Protein AF-A0A8S2FJ57-F1 (afdb_monomer)

Solvent-accessible surface area (backbone atoms only — not comparable to full-atom values): 11932 Å² total; per-residue (Å²): 143,80,77,68,68,57,62,59,51,56,53,56,57,49,54,55,55,58,60,58,71,75,70,63,87,73,78,71,73,72,73,72,75,71,62,77,83,54,71,53,72,72,56,34,57,56,25,39,55,54,23,51,53,50,48,52,54,51,48,52,59,51,48,54,52,51,37,48,68,69,40,46,66,58,51,45,52,50,36,36,71,74,68,71,36,73,81,56,90,68,78,78,61,66,67,61,55,51,51,41,48,51,50,51,53,52,48,42,68,75,58,37,59,60,58,53,44,44,58,46,56,64,38,30,82,66,46,41,58,55,48,35,51,25,53,51,53,22,50,51,51,53,52,54,34,51,74,69,73,45,92,73,58,66,67,58,40,40,55,49,32,47,50,52,49,26,62,73,64,36,98,74,67,55,36,60,67,60,52,48,52,51,54,52,47,59,65,50,47,55,60,52,53,51,49,51,52,51,50,54,49,53,53,50,48,68,73,76,107

Foldseek 3Di:
DPPPVVVVVVVVVVVVVVVVVVPDPPPPVPPCPVLLVADDPVRLVVLLVLLVVLVVVLCVVVLLVVLCVVLVVVQQVVCCVPVVDSPDPDDRDVVSSVVVSVVVVVVCVPPVVVVCCCLCPVQAPDGSNLSSQLSVQLVVVCVVCVVVVHDDDSVCSSSVSSNVVRVVRDPDDGPPVSVVVVVVCVVVVVVVVVVVVVVVVVVVVVVVD

Secondary structure (DSSP, 8-state):
--SSHHHHHHHHHHHHHHHHTT-------------TTS--HHHHHHHHHHHHHHHHHHHHHHHHHHHHHHHHHHHHHHHHHHHS-TT--PPPPHHHHHHHHHHHHHHIIIIIHHHHHIIIIISS---HHHHHHHHHHHHHHHHHHHHTT----HHHHHHHHHHHHHHHH-SS---HHHHHHHHHHHHHHHHHHHHHHHHHHHHHHHHH-

InterPro domains:
  IPR001204 Phosphate transporter [PF01384] (28-197)
  IPR001204 Phosphate transporter [PTHR11101] (20-207)

Structure (mmCIF, N/CA/C/O backbone):
data_AF-A0A8S2FJ57-F1
#
_entry.id   AF-A0A8S2FJ57-F1
#
loop_
_atom_site.group_PDB
_atom_site.id
_atom_site.type_symbol
_atom_site.label_atom_id
_atom_site.label_alt_id
_atom_site.label_comp_id
_atom_site.label_asym_id
_atom_site.label_entity_id
_atom_site.label_seq_id
_atom_site.pdbx_PDB_ins_code
_atom_site.Cartn_x
_atom_site.Cartn_y
_atom_site.Cartn_z
_atom_site.occupancy
_atom_site.B_iso_or_equiv
_atom_site.auth_seq_id
_atom_site.auth_comp_id
_atom_site.auth_asym_id
_atom_site.auth_atom_id
_atom_site.pdbx_PDB_model_num
ATOM 1 N N . ASP A 1 1 ? -80.936 5.536 42.473 1.00 52.72 1 ASP A N 1
ATOM 2 C CA . ASP A 1 1 ? -79.766 6.253 43.014 1.00 52.72 1 ASP A CA 1
ATOM 3 C C . ASP A 1 1 ? -78.604 5.356 43.454 1.00 52.72 1 ASP A C 1
ATOM 5 O O . ASP A 1 1 ? -77.902 5.728 44.377 1.00 52.72 1 ASP A O 1
ATOM 9 N N . ASP A 1 2 ? -78.306 4.244 42.760 1.00 48.47 2 ASP A N 1
ATOM 10 C CA . ASP A 1 2 ? -77.222 3.321 43.180 1.00 48.47 2 ASP A CA 1
ATOM 11 C C . ASP A 1 2 ? -76.144 3.044 42.116 1.00 48.47 2 ASP A C 1
ATOM 13 O O . ASP A 1 2 ? -75.301 2.176 42.304 1.00 48.47 2 ASP A O 1
ATOM 17 N N . ASN A 1 3 ? -76.129 3.781 40.997 1.00 41.00 3 ASN A N 1
ATOM 18 C CA . ASN A 1 3 ? -75.156 3.538 39.916 1.00 41.00 3 ASN A CA 1
ATOM 19 C C . ASN A 1 3 ? -74.241 4.735 39.590 1.00 41.00 3 ASN A C 1
ATOM 21 O O . ASN A 1 3 ? -73.509 4.703 38.607 1.00 41.00 3 ASN A O 1
ATOM 25 N N . LEU A 1 4 ? -74.283 5.802 40.399 1.00 43.53 4 LEU A N 1
ATOM 26 C CA . LEU A 1 4 ? -73.420 6.988 40.241 1.00 43.53 4 LEU A CA 1
ATOM 27 C C . LEU A 1 4 ? -72.314 7.069 41.317 1.00 43.53 4 LEU A C 1
ATOM 29 O O . LEU A 1 4 ? -71.298 7.740 41.131 1.00 43.53 4 LEU A O 1
ATOM 33 N N . SER A 1 5 ? -72.482 6.351 42.433 1.00 45.31 5 SER A N 1
ATOM 34 C CA . SER A 1 5 ? -71.541 6.300 43.562 1.00 45.31 5 SER A CA 1
ATOM 35 C C . SER A 1 5 ? -70.427 5.258 43.384 1.00 45.31 5 SER A C 1
ATOM 37 O O . SER A 1 5 ? -69.357 5.402 43.973 1.00 45.31 5 SER A O 1
ATOM 39 N N . THR A 1 6 ? -70.646 4.238 42.551 1.00 46.62 6 THR A N 1
ATOM 40 C CA . THR A 1 6 ? -69.674 3.190 42.192 1.00 46.62 6 THR A CA 1
ATOM 41 C C . THR A 1 6 ? -68.650 3.687 41.171 1.00 46.62 6 THR A C 1
ATOM 43 O O . THR A 1 6 ? -67.454 3.516 41.379 1.00 46.62 6 THR A O 1
ATOM 46 N N . VAL A 1 7 ? -69.091 4.420 40.142 1.00 47.38 7 VAL A N 1
ATOM 47 C CA . VAL A 1 7 ? -68.207 4.965 39.088 1.00 47.38 7 VAL A CA 1
ATOM 48 C C . VAL A 1 7 ? -67.258 6.049 39.626 1.00 47.38 7 VAL A C 1
ATOM 50 O O . VAL A 1 7 ? -66.120 6.168 39.180 1.00 47.38 7 VAL A O 1
ATOM 53 N N . SER A 1 8 ? -67.696 6.821 40.625 1.00 45.53 8 SER A N 1
ATOM 54 C CA . SER A 1 8 ? -66.862 7.853 41.265 1.00 45.53 8 SER A CA 1
ATOM 55 C C . SER A 1 8 ? -65.793 7.261 42.198 1.00 45.53 8 SER A C 1
ATOM 57 O O . SER A 1 8 ? -64.761 7.890 42.410 1.00 45.53 8 SER A O 1
ATOM 59 N N . ARG A 1 9 ? -66.019 6.048 42.731 1.00 44.69 9 ARG A N 1
ATOM 60 C CA . ARG A 1 9 ? -65.065 5.323 43.591 1.00 44.69 9 ARG A CA 1
ATOM 61 C C . ARG A 1 9 ? -63.981 4.584 42.802 1.00 44.69 9 ARG A C 1
ATOM 63 O O . ARG A 1 9 ? -62.859 4.515 43.282 1.00 44.69 9 ARG A O 1
ATOM 70 N N . GLU A 1 10 ? -64.287 4.086 41.602 1.00 42.44 10 GLU A N 1
ATOM 71 C CA . GLU A 1 10 ? -63.277 3.469 40.721 1.00 42.44 10 GLU A CA 1
ATOM 72 C C . GLU A 1 10 ? -62.316 4.500 40.107 1.00 42.44 10 GLU A C 1
ATOM 74 O O . GLU A 1 10 ? -61.150 4.195 39.868 1.00 42.44 10 GLU A O 1
ATOM 79 N N . ARG A 1 11 ? -62.765 5.746 39.885 1.00 41.56 11 ARG A N 1
ATOM 80 C CA . ARG A 1 11 ? -61.874 6.822 39.416 1.00 41.56 11 ARG A CA 1
ATOM 81 C C . ARG A 1 11 ? -60.866 7.268 40.474 1.00 41.56 11 ARG A C 1
ATOM 83 O O . ARG A 1 11 ? -59.709 7.455 40.124 1.00 41.56 11 ARG A O 1
ATOM 90 N N . SER A 1 12 ? -61.269 7.375 41.744 1.00 40.88 12 SER A N 1
ATOM 91 C CA . SER A 1 12 ? -60.340 7.773 42.811 1.00 40.88 12 SER A CA 1
ATOM 92 C C . SER A 1 12 ? -59.324 6.678 43.149 1.00 40.88 12 SER A C 1
ATOM 94 O O . SER A 1 12 ? -58.194 6.993 43.495 1.00 40.88 12 SER A O 1
ATOM 96 N N . SER A 1 13 ? -59.699 5.395 43.030 1.00 40.44 13 SER A N 1
ATOM 97 C CA . SER A 1 13 ? -58.751 4.288 43.222 1.00 40.44 13 SER A CA 1
ATOM 98 C C . SER A 1 13 ? -57.741 4.170 42.082 1.00 40.44 13 SER A C 1
ATOM 100 O O . SER A 1 13 ? -56.619 3.745 42.333 1.00 40.44 13 SER A O 1
ATOM 102 N N . ASN A 1 14 ? -58.123 4.556 40.857 1.00 38.56 14 ASN A N 1
ATOM 103 C CA . ASN A 1 14 ? -57.207 4.559 39.717 1.00 38.56 14 ASN A CA 1
ATOM 104 C C . ASN A 1 14 ? -56.226 5.745 39.763 1.00 38.56 14 ASN A C 1
ATOM 106 O O . ASN A 1 14 ? -55.058 5.560 39.439 1.00 38.56 14 ASN A O 1
ATOM 110 N N . GLU A 1 15 ? -56.654 6.922 40.241 1.00 42.84 15 GLU A N 1
ATOM 111 C CA . GLU A 1 15 ? -55.753 8.074 40.443 1.00 42.84 15 GLU A CA 1
ATOM 112 C C . GLU A 1 15 ? -54.710 7.821 41.553 1.00 42.84 15 GLU A C 1
ATOM 114 O O . GLU A 1 15 ? -53.555 8.213 41.401 1.00 42.84 15 GLU A O 1
ATOM 119 N N . GLU A 1 16 ? -55.056 7.098 42.629 1.00 42.84 16 GLU A N 1
ATOM 120 C CA . GLU A 1 16 ? -54.077 6.704 43.661 1.00 42.84 16 GLU A CA 1
ATOM 121 C C . GLU A 1 16 ? -53.089 5.628 43.177 1.00 42.84 16 GLU A C 1
ATOM 123 O O . GLU A 1 16 ? -51.927 5.638 43.586 1.00 42.84 16 GLU A O 1
ATOM 128 N N . THR A 1 17 ? -53.498 4.708 42.295 1.00 41.81 17 THR A N 1
ATOM 129 C CA . THR A 1 17 ? -52.558 3.746 41.689 1.00 41.81 17 THR A CA 1
ATOM 130 C C . THR A 1 17 ? -51.622 4.386 40.667 1.00 41.81 17 THR A C 1
ATOM 132 O O . THR A 1 17 ? -50.485 3.930 40.550 1.00 41.81 17 THR A O 1
ATOM 135 N N . ASP A 1 18 ? -52.042 5.469 40.009 1.00 40.72 18 ASP A N 1
ATOM 136 C CA . ASP A 1 18 ? -51.200 6.214 39.065 1.00 40.72 18 ASP A CA 1
ATOM 137 C C . ASP A 1 18 ? -50.145 7.084 39.789 1.00 40.72 18 ASP A C 1
ATOM 139 O O . ASP A 1 18 ? -49.034 7.250 39.287 1.00 40.72 18 ASP A O 1
ATOM 143 N N . GLU A 1 19 ? -50.420 7.578 41.006 1.00 43.00 19 GLU A N 1
ATOM 144 C CA . GLU A 1 19 ? -49.421 8.309 41.814 1.00 43.00 19 GLU A CA 1
ATOM 145 C C . GLU A 1 19 ? -48.379 7.397 42.494 1.00 43.00 19 GLU A C 1
ATOM 147 O O . GLU A 1 19 ? -47.279 7.844 42.838 1.00 43.00 19 GLU A O 1
ATOM 152 N N . ILE A 1 20 ? -48.686 6.109 42.691 1.00 41.12 20 ILE A N 1
ATOM 153 C CA . ILE A 1 20 ? -47.757 5.148 43.317 1.00 41.12 20 ILE A CA 1
ATOM 154 C C . ILE A 1 20 ? -46.780 4.554 42.286 1.00 41.12 20 ILE A C 1
ATOM 156 O O . ILE A 1 20 ? -45.658 4.186 42.651 1.00 41.12 20 ILE A O 1
ATOM 160 N N . GLU A 1 21 ? -47.130 4.546 40.996 1.00 41.66 21 GLU A N 1
ATOM 161 C CA . GLU A 1 21 ? -46.209 4.149 39.919 1.00 41.66 21 GLU A CA 1
ATOM 162 C C . GLU A 1 21 ? -45.100 5.199 39.660 1.00 41.66 21 GLU A C 1
ATOM 164 O O . GLU A 1 21 ? -44.083 4.888 39.040 1.00 41.66 21 GLU A O 1
ATOM 169 N N . ASP A 1 22 ? -45.214 6.406 40.234 1.00 47.44 22 ASP A N 1
ATOM 170 C CA . ASP A 1 22 ? -44.222 7.494 40.132 1.00 47.44 22 ASP A CA 1
ATOM 171 C C . ASP A 1 22 ? -43.159 7.491 41.262 1.00 47.44 22 ASP A C 1
ATOM 173 O O . ASP A 1 22 ? -42.315 8.385 41.363 1.00 47.44 22 ASP A O 1
ATOM 177 N N . LYS A 1 23 ? -43.149 6.479 42.148 1.00 49.06 23 LYS A N 1
ATOM 178 C CA . LYS A 1 23 ? -42.193 6.399 43.282 1.00 49.06 23 LYS A CA 1
ATOM 179 C C . LYS A 1 23 ? -41.451 5.078 43.426 1.00 49.06 23 LYS A C 1
ATOM 181 O O . LYS A 1 23 ? -41.119 4.656 44.535 1.00 49.06 23 LYS A O 1
ATOM 186 N N . MET A 1 24 ? -41.053 4.479 42.314 1.00 34.78 24 MET A N 1
ATOM 187 C CA . MET A 1 24 ? -39.900 3.583 42.334 1.00 34.78 24 MET A CA 1
ATOM 188 C C . MET A 1 24 ? -38.763 4.244 41.560 1.00 34.78 24 MET A C 1
ATOM 190 O O . MET A 1 24 ? -38.873 4.388 40.342 1.00 34.78 24 MET A O 1
ATOM 194 N N . PRO A 1 25 ? -37.639 4.620 42.207 1.00 39.53 25 PRO A N 1
ATOM 195 C CA . PRO A 1 25 ? -36.412 4.835 41.472 1.00 39.53 25 PRO A CA 1
ATOM 196 C C . PRO A 1 25 ? -36.001 3.450 40.984 1.00 39.53 25 PRO A C 1
ATOM 198 O O . PRO A 1 25 ? -35.244 2.732 41.639 1.00 39.53 25 PRO A O 1
ATOM 201 N N . VAL A 1 26 ? -36.549 3.041 39.840 1.00 43.31 26 VAL A N 1
ATOM 202 C CA . VAL A 1 26 ? -35.960 1.979 39.050 1.00 43.31 26 VAL A CA 1
ATOM 203 C C . VAL A 1 26 ? -34.619 2.562 38.659 1.00 43.31 26 VAL A C 1
ATOM 205 O O . VAL A 1 26 ? -34.485 3.341 37.715 1.00 43.31 26 VAL A O 1
ATOM 208 N N . ILE A 1 27 ? -33.621 2.225 39.470 1.00 43.59 27 ILE A N 1
ATOM 209 C CA . ILE A 1 27 ? -32.230 2.170 39.082 1.00 43.59 27 ILE A CA 1
ATOM 210 C C . ILE A 1 27 ? -32.244 1.198 37.905 1.00 43.59 27 ILE A C 1
ATOM 212 O O . ILE A 1 27 ? -32.009 0.001 38.039 1.00 43.59 27 ILE A O 1
ATOM 216 N N . VAL A 1 28 ? -32.607 1.721 36.732 1.00 43.00 28 VAL A N 1
ATOM 217 C CA . VAL A 1 28 ? -32.197 1.177 35.461 1.00 43.00 28 VAL A CA 1
ATOM 218 C C . VAL A 1 28 ? -30.703 1.372 35.537 1.00 43.00 28 VAL A C 1
ATOM 220 O O . VAL A 1 28 ? -30.157 2.420 35.184 1.00 43.00 28 VAL A O 1
ATOM 223 N N . GLU A 1 29 ? -30.046 0.371 36.111 1.00 40.22 29 GLU A N 1
ATOM 224 C CA . GLU A 1 29 ? -28.676 0.059 35.818 1.00 40.22 29 GLU A CA 1
ATOM 225 C C . GLU A 1 29 ? -28.647 0.038 34.293 1.00 40.22 29 GLU A C 1
ATOM 227 O O . GLU A 1 29 ? -29.066 -0.920 33.640 1.00 40.22 29 GLU A O 1
ATOM 232 N N . LYS A 1 30 ? -28.284 1.186 33.706 1.00 35.34 30 LYS A N 1
ATOM 233 C CA . LYS A 1 30 ? -27.871 1.285 32.322 1.00 35.34 30 LYS A CA 1
ATOM 234 C C . LYS A 1 30 ? -26.725 0.302 32.268 1.00 35.34 30 LYS A C 1
ATOM 236 O O . LYS A 1 30 ? -25.579 0.665 32.533 1.00 35.34 30 LYS A O 1
ATOM 241 N N . LYS A 1 31 ? -27.033 -0.954 31.941 1.00 34.94 31 LYS A N 1
ATOM 242 C CA . LYS A 1 31 ? -26.077 -1.872 31.370 1.00 34.94 31 LYS A CA 1
ATOM 243 C C . LYS A 1 31 ? -25.552 -1.087 30.194 1.00 34.94 31 LYS A C 1
ATOM 245 O O . LYS A 1 31 ? -26.242 -0.902 29.193 1.00 34.94 31 LYS A O 1
ATOM 250 N N . LYS A 1 32 ? -24.380 -0.497 30.407 1.00 36.03 32 LYS A N 1
ATOM 251 C CA . LYS A 1 32 ? -23.611 0.230 29.423 1.00 36.03 32 LYS A CA 1
ATOM 252 C C . LYS A 1 32 ? -23.315 -0.851 28.398 1.00 36.03 32 LYS A C 1
ATOM 254 O O . LYS A 1 32 ? -22.345 -1.591 28.522 1.00 36.03 32 LYS A O 1
ATOM 259 N N . VAL A 1 33 ? -24.224 -1.045 27.445 1.00 42.97 33 VAL A N 1
ATOM 260 C CA . VAL A 1 33 ? -23.874 -1.643 26.171 1.00 42.97 33 VAL A CA 1
ATOM 261 C C . VAL A 1 33 ? -22.894 -0.621 25.640 1.00 42.97 33 VAL A C 1
ATOM 263 O O . VAL A 1 33 ? -23.284 0.432 25.148 1.00 42.97 33 VAL A O 1
ATOM 266 N N . VAL A 1 34 ? -21.621 -0.841 25.971 1.00 43.47 34 VAL A N 1
ATOM 267 C CA . VAL A 1 34 ? -20.515 -0.045 25.482 1.00 43.47 34 VAL A CA 1
ATOM 268 C C . VAL A 1 34 ? -20.623 -0.203 23.981 1.00 43.47 34 VAL A C 1
ATOM 270 O O . VAL A 1 34 ? -20.312 -1.269 23.448 1.00 43.47 34 VAL A O 1
ATOM 273 N N . ASP A 1 35 ? -21.175 0.819 23.336 1.00 46.19 35 ASP A N 1
ATOM 274 C CA . ASP A 1 35 ? -21.206 0.936 21.893 1.00 46.19 35 ASP A CA 1
ATOM 275 C C . ASP A 1 35 ? -19.744 1.001 21.445 1.00 46.19 35 ASP A C 1
ATOM 277 O O . ASP A 1 35 ? -19.115 2.051 21.407 1.00 46.19 35 ASP A O 1
ATOM 281 N N . THR A 1 36 ? -19.153 -0.171 21.225 1.00 54.03 36 THR A N 1
ATOM 282 C CA . THR A 1 36 ? -17.730 -0.370 20.902 1.00 54.03 36 THR A CA 1
ATOM 283 C C . THR A 1 36 ? -17.421 0.084 19.470 1.00 54.03 36 THR A C 1
ATOM 285 O O . THR A 1 36 ? -16.273 0.071 19.009 1.00 54.03 36 THR A O 1
ATOM 288 N N . THR A 1 37 ? -18.469 0.495 18.758 1.00 58.06 37 THR A N 1
ATOM 289 C CA . THR A 1 37 ? -18.464 0.933 17.371 1.00 58.06 37 THR A CA 1
ATOM 290 C C . THR A 1 37 ? -18.014 2.383 17.222 1.00 58.06 37 THR A C 1
ATOM 292 O O . THR A 1 37 ? -17.451 2.720 16.184 1.00 58.06 37 THR A O 1
ATOM 295 N N . ASN A 1 38 ? -18.185 3.221 18.251 1.00 66.75 38 ASN A N 1
ATOM 296 C CA . ASN A 1 38 ? -17.767 4.621 18.238 1.00 66.75 38 ASN A CA 1
ATOM 297 C C . ASN A 1 38 ? -16.884 4.942 19.444 1.00 66.75 38 ASN A C 1
ATOM 299 O O . ASN A 1 38 ? -17.189 4.585 20.579 1.00 66.75 38 ASN A O 1
ATOM 303 N N . ASP A 1 39 ? -15.787 5.646 19.183 1.00 74.50 39 ASP A N 1
ATOM 304 C CA . ASP A 1 39 ? -14.921 6.152 20.242 1.00 74.50 39 ASP A CA 1
ATOM 305 C C . ASP A 1 39 ? -15.688 7.203 21.058 1.00 74.50 39 ASP A C 1
ATOM 307 O O . ASP A 1 39 ? -16.402 8.036 20.490 1.00 74.50 39 ASP A O 1
ATOM 311 N N . SER A 1 40 ? -15.543 7.190 22.389 1.00 82.62 40 SER A N 1
ATOM 312 C CA . SER A 1 40 ? -16.040 8.306 23.199 1.00 82.62 40 SER A CA 1
ATOM 313 C C . SER A 1 40 ? -15.346 9.596 22.758 1.00 82.62 40 SER A C 1
ATOM 315 O O . SER A 1 40 ? -14.226 9.563 22.249 1.00 82.62 40 SER A O 1
ATOM 317 N N . ILE A 1 41 ? -15.998 10.744 22.943 1.00 80.06 41 ILE A N 1
ATOM 318 C CA . ILE A 1 41 ? -15.501 12.032 22.431 1.00 80.06 41 ILE A CA 1
ATOM 319 C C . ILE A 1 41 ? -14.073 12.316 22.927 1.00 80.06 41 ILE A C 1
ATOM 321 O O . ILE A 1 41 ? -13.211 12.686 22.135 1.00 80.06 41 ILE A O 1
ATOM 325 N N . GLU A 1 42 ? -13.803 12.051 24.206 1.00 84.69 42 GLU A N 1
ATOM 326 C CA . GLU A 1 42 ? -12.482 12.227 24.826 1.00 84.69 42 GLU A CA 1
ATOM 327 C C . GLU A 1 42 ? -11.412 11.311 24.204 1.00 84.69 42 GLU A C 1
ATOM 329 O O . GLU A 1 42 ? -10.318 11.762 23.864 1.00 84.69 42 GLU A O 1
ATOM 334 N N . ILE A 1 43 ? -11.738 10.030 23.986 1.00 84.75 43 ILE A N 1
ATOM 335 C CA . ILE A 1 43 ? -10.835 9.058 23.346 1.00 84.75 43 ILE A CA 1
ATOM 336 C C . ILE A 1 43 ? -10.589 9.465 21.892 1.00 84.75 43 ILE A C 1
ATOM 338 O O . ILE A 1 43 ? -9.449 9.484 21.434 1.00 84.75 43 ILE A O 1
ATOM 342 N N . SER A 1 44 ? -11.647 9.840 21.176 1.00 83.81 44 SER A N 1
ATOM 343 C CA . SER A 1 44 ? -11.579 10.250 19.776 1.00 83.81 44 SER A CA 1
ATOM 344 C C . SER A 1 44 ? -10.648 11.448 19.580 1.00 83.81 44 SER A C 1
ATOM 346 O O . SER A 1 44 ? -9.840 11.441 18.654 1.00 83.81 44 SER A O 1
ATOM 348 N N . GLN A 1 45 ? -10.679 12.443 20.472 1.00 86.44 45 GLN A N 1
ATOM 349 C CA . GLN A 1 45 ? -9.798 13.615 20.392 1.00 86.44 45 GLN A CA 1
ATOM 350 C C . GLN A 1 45 ? -8.318 13.246 20.528 1.00 86.44 45 GLN A C 1
ATOM 352 O O . GLN A 1 45 ? -7.500 13.656 19.702 1.00 86.44 45 GLN A O 1
ATOM 357 N N . ILE A 1 46 ? -7.979 12.431 21.529 1.00 90.75 46 ILE A N 1
ATOM 358 C CA . ILE A 1 46 ? -6.599 11.992 21.764 1.00 90.75 46 ILE A CA 1
ATOM 359 C C . ILE A 1 46 ? -6.126 11.128 20.590 1.00 90.75 46 ILE A C 1
ATOM 361 O O . ILE A 1 46 ? -5.100 11.415 19.970 1.00 90.75 46 ILE A O 1
ATOM 365 N N . PHE A 1 47 ? -6.904 10.107 20.222 1.00 91.19 47 PHE A N 1
ATOM 366 C CA . PHE A 1 47 ? -6.534 9.191 19.146 1.00 91.19 47 PHE A CA 1
ATOM 367 C C . PHE A 1 47 ? -6.533 9.842 17.766 1.00 91.19 47 PHE A C 1
ATOM 369 O O . PHE A 1 47 ? -5.782 9.391 16.913 1.00 91.19 47 PHE A O 1
ATOM 376 N N . THR A 1 48 ? -7.290 10.917 17.533 1.00 92.00 48 THR A N 1
ATOM 377 C CA . THR A 1 48 ? -7.204 11.678 16.276 1.00 92.00 48 THR A CA 1
ATOM 378 C C . THR A 1 48 ? -5.816 12.281 16.101 1.00 92.00 48 THR A C 1
ATOM 380 O O . THR A 1 48 ? -5.234 12.159 15.026 1.00 92.00 48 THR A O 1
ATOM 383 N N . PHE A 1 49 ? -5.240 12.864 17.155 1.00 93.06 49 PHE A N 1
ATOM 384 C CA . PHE A 1 49 ? -3.876 13.390 17.094 1.00 93.06 49 PHE A CA 1
ATOM 385 C C . PHE A 1 49 ? -2.849 12.278 16.821 1.00 93.06 49 PHE A C 1
ATOM 387 O O . PHE A 1 49 ? -2.042 12.392 15.897 1.00 93.06 49 PHE A O 1
ATOM 394 N N . LEU A 1 50 ? -2.924 11.171 17.569 1.00 93.81 50 LEU A N 1
ATOM 395 C CA . LEU A 1 50 ? -2.060 10.000 17.364 1.00 93.81 50 LEU A CA 1
ATOM 396 C C . LEU A 1 50 ? -2.223 9.388 15.964 1.00 93.81 50 LEU A C 1
ATOM 398 O O . LEU A 1 50 ? -1.239 8.980 15.343 1.00 93.81 50 LEU A O 1
ATOM 402 N N . GLN A 1 51 ? -3.448 9.347 15.446 1.00 93.62 51 GLN A N 1
ATOM 403 C CA . GLN A 1 51 ? -3.751 8.811 14.126 1.00 93.62 51 GLN A CA 1
ATOM 404 C C . GLN A 1 51 ? -3.192 9.694 13.017 1.00 93.62 51 GLN A C 1
ATOM 406 O O . GLN A 1 51 ? -2.607 9.184 12.069 1.00 93.62 51 GLN A O 1
ATOM 411 N N . ILE A 1 52 ? -3.330 11.017 13.126 1.00 94.12 52 ILE A N 1
ATOM 412 C CA . ILE A 1 52 ? -2.742 11.944 12.151 1.00 94.12 52 ILE A CA 1
ATOM 413 C C . ILE A 1 52 ? -1.220 11.790 12.148 1.00 94.12 52 ILE A C 1
ATOM 415 O O . ILE A 1 52 ? -0.617 11.673 11.083 1.00 94.12 52 ILE A O 1
ATOM 419 N N . LEU A 1 53 ? -0.603 11.728 13.330 1.00 95.12 53 LEU A N 1
ATOM 420 C CA . LEU A 1 53 ? 0.842 11.566 13.455 1.00 95.12 53 LEU A CA 1
ATOM 421 C C . LEU A 1 53 ? 1.326 10.261 12.805 1.00 95.12 53 LEU A C 1
ATOM 423 O O . LEU A 1 53 ? 2.233 10.278 11.974 1.00 95.12 53 LEU A O 1
ATOM 427 N N . THR A 1 54 ? 0.701 9.132 13.145 1.00 93.69 54 THR A N 1
ATOM 428 C CA . THR A 1 54 ? 1.056 7.823 12.570 1.00 93.69 54 THR A CA 1
ATOM 429 C C . THR A 1 54 ? 0.760 7.735 11.078 1.00 93.69 54 THR A C 1
ATOM 431 O O . THR A 1 54 ? 1.575 7.182 10.344 1.00 93.69 54 THR A O 1
ATOM 434 N N . ALA A 1 55 ? -0.326 8.344 10.597 1.00 92.88 55 ALA A N 1
ATOM 435 C CA . ALA A 1 55 ? -0.636 8.418 9.173 1.00 92.88 55 ALA A CA 1
ATOM 436 C C . ALA A 1 55 ? 0.409 9.229 8.391 1.00 92.88 55 ALA A C 1
ATOM 438 O O . ALA A 1 55 ? 0.772 8.829 7.287 1.00 92.88 55 ALA A O 1
ATOM 439 N N . ILE A 1 56 ? 0.941 10.324 8.953 1.00 94.69 56 ILE A N 1
ATOM 440 C CA . ILE A 1 56 ? 2.027 11.100 8.327 1.00 94.69 56 ILE A CA 1
ATOM 441 C C . ILE A 1 56 ? 3.288 10.241 8.199 1.00 94.69 56 ILE A C 1
ATOM 443 O O . ILE A 1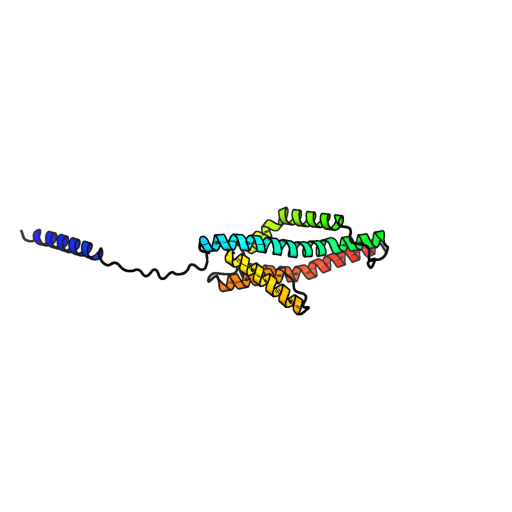 56 ? 3.843 10.130 7.105 1.00 94.69 56 ILE A O 1
ATOM 447 N N . PHE A 1 57 ? 3.718 9.590 9.284 1.00 92.88 57 PHE A N 1
ATOM 448 C CA . PHE A 1 57 ? 4.890 8.708 9.250 1.00 92.88 57 PHE A CA 1
ATOM 449 C C . PHE A 1 57 ? 4.696 7.528 8.290 1.00 92.88 57 PHE A C 1
ATOM 451 O O . PHE A 1 57 ? 5.579 7.237 7.481 1.00 92.88 57 PHE A O 1
ATOM 458 N N . GLY A 1 58 ? 3.528 6.885 8.334 1.00 90.81 58 GLY A N 1
ATOM 459 C CA . GLY A 1 58 ? 3.171 5.789 7.438 1.00 90.81 58 GLY A CA 1
ATOM 460 C C . GLY A 1 58 ? 3.145 6.227 5.973 1.00 90.81 58 GLY A C 1
ATOM 461 O O . GLY A 1 58 ? 3.691 5.533 5.118 1.00 90.81 58 GLY A O 1
ATOM 462 N N . SER A 1 59 ? 2.578 7.400 5.678 1.00 91.38 59 SER A N 1
ATOM 463 C CA . SER A 1 59 ? 2.547 7.971 4.327 1.00 91.38 59 SER A CA 1
ATOM 464 C C . SER A 1 59 ? 3.937 8.345 3.824 1.00 91.38 59 SER A C 1
ATOM 466 O O . SER A 1 59 ? 4.205 8.173 2.640 1.00 91.38 59 SER A O 1
ATOM 468 N N . PHE A 1 60 ? 4.820 8.847 4.688 1.00 91.31 60 PHE A N 1
ATOM 469 C CA . PHE A 1 60 ? 6.195 9.171 4.311 1.00 91.31 60 PHE A CA 1
ATOM 470 C C . PHE A 1 60 ? 6.982 7.907 3.944 1.00 91.31 60 PHE A C 1
ATOM 472 O O . PHE A 1 60 ? 7.566 7.830 2.863 1.00 91.31 60 PHE A O 1
ATOM 479 N N . ALA A 1 61 ? 6.941 6.886 4.808 1.00 90.31 61 ALA A N 1
ATOM 480 C CA . ALA A 1 61 ? 7.635 5.622 4.572 1.00 90.31 61 ALA A CA 1
ATOM 481 C C . ALA A 1 61 ? 7.085 4.876 3.343 1.00 90.31 61 ALA A C 1
ATOM 483 O O . ALA A 1 61 ? 7.851 4.384 2.517 1.00 90.31 61 ALA A O 1
ATOM 484 N N . HIS A 1 62 ? 5.758 4.812 3.194 1.00 88.00 62 HIS A N 1
ATOM 485 C CA . HIS A 1 62 ? 5.125 4.165 2.045 1.00 88.00 62 HIS A CA 1
ATOM 486 C C . HIS A 1 62 ? 5.368 4.950 0.749 1.00 88.00 62 HIS A C 1
ATOM 488 O O . HIS A 1 62 ? 5.767 4.365 -0.254 1.00 88.00 62 HIS A O 1
ATOM 494 N N . GLY A 1 63 ? 5.241 6.280 0.795 1.00 89.44 63 GLY A N 1
ATOM 495 C CA . GLY A 1 63 ? 5.477 7.150 -0.355 1.00 89.44 63 GLY A CA 1
ATOM 496 C C . GLY A 1 63 ? 6.905 7.055 -0.892 1.00 89.44 63 GLY A C 1
ATOM 497 O O . GLY A 1 63 ? 7.091 6.992 -2.103 1.00 89.44 63 GLY A O 1
ATOM 498 N N . GLY A 1 64 ? 7.917 6.969 -0.021 1.00 88.12 64 GLY A N 1
ATOM 499 C CA . GLY A 1 64 ? 9.309 6.770 -0.448 1.00 88.12 64 GLY A CA 1
ATOM 500 C C . GLY A 1 64 ? 9.535 5.446 -1.193 1.00 88.12 64 GLY A C 1
ATOM 501 O O . GLY A 1 64 ? 10.261 5.404 -2.193 1.00 88.12 64 GLY A O 1
ATOM 502 N N . ASN A 1 65 ? 8.867 4.375 -0.756 1.00 89.62 65 ASN A N 1
ATOM 503 C CA . ASN A 1 65 ? 8.917 3.080 -1.437 1.00 89.62 65 ASN A CA 1
ATOM 504 C C . ASN A 1 65 ? 8.214 3.128 -2.802 1.00 89.62 65 ASN A C 1
ATOM 506 O O . ASN A 1 65 ? 8.747 2.615 -3.786 1.00 89.62 65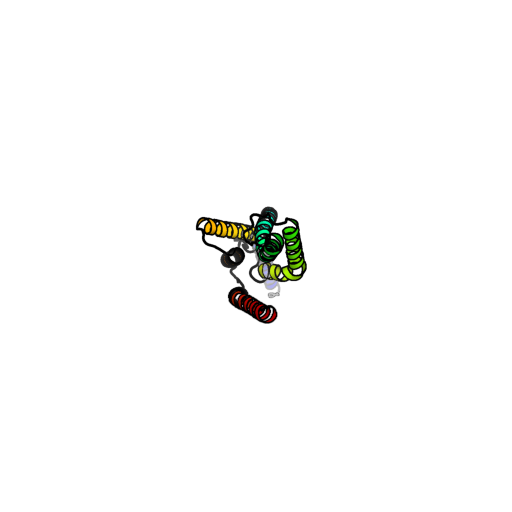 ASN A O 1
ATOM 510 N N . ASP A 1 66 ? 7.064 3.797 -2.891 1.00 90.19 66 ASP A N 1
ATOM 511 C CA . ASP A 1 66 ? 6.316 3.936 -4.146 1.00 90.19 66 ASP A CA 1
ATOM 512 C C . ASP A 1 66 ? 7.076 4.781 -5.179 1.00 90.19 66 ASP A C 1
ATOM 514 O O . ASP A 1 66 ? 7.151 4.409 -6.353 1.00 90.19 66 ASP A O 1
ATOM 518 N N . VAL A 1 67 ? 7.711 5.874 -4.737 1.00 91.00 67 VAL A N 1
ATOM 519 C CA . VAL A 1 67 ? 8.628 6.697 -5.549 1.00 91.00 67 VAL A CA 1
ATOM 520 C C . VAL A 1 67 ? 9.745 5.828 -6.126 1.00 91.00 67 VAL A C 1
ATOM 522 O O . VAL A 1 67 ? 10.011 5.884 -7.326 1.00 91.00 67 VAL A O 1
ATOM 525 N N . SER A 1 68 ? 10.363 4.981 -5.300 1.00 87.94 68 SER A N 1
ATOM 526 C CA . SER A 1 68 ? 11.456 4.100 -5.730 1.00 87.94 68 SER A CA 1
ATOM 527 C C . SER A 1 68 ? 11.000 3.079 -6.777 1.00 87.94 68 SER A C 1
ATOM 529 O O . SER A 1 68 ? 11.686 2.878 -7.779 1.00 87.94 68 SER A O 1
ATOM 531 N N . ASN A 1 69 ? 9.813 2.493 -6.598 1.00 89.31 69 ASN A N 1
ATOM 532 C CA . ASN A 1 69 ? 9.241 1.535 -7.548 1.00 89.31 69 ASN A CA 1
ATOM 533 C C . ASN A 1 69 ? 8.877 2.180 -8.894 1.00 89.31 69 ASN A C 1
ATOM 535 O O . ASN A 1 69 ? 9.079 1.568 -9.942 1.00 89.31 69 ASN A O 1
ATOM 539 N N . ALA A 1 70 ? 8.356 3.410 -8.883 1.00 89.94 70 ALA A N 1
ATOM 540 C CA . ALA A 1 70 ? 7.955 4.114 -10.101 1.00 89.94 70 ALA A CA 1
ATOM 541 C C . ALA A 1 70 ? 9.152 4.667 -10.890 1.00 89.94 70 ALA A C 1
ATOM 543 O O . ALA A 1 70 ? 9.176 4.615 -12.119 1.00 89.94 70 ALA A O 1
ATOM 544 N N . ILE A 1 71 ? 10.146 5.210 -10.186 1.00 91.56 71 ILE A N 1
ATOM 545 C CA . ILE A 1 71 ? 11.266 5.942 -10.788 1.00 91.56 71 ILE A CA 1
ATOM 546 C C . ILE A 1 71 ? 12.471 5.028 -11.060 1.00 91.56 71 ILE A C 1
ATOM 548 O O . ILE A 1 71 ? 13.299 5.348 -11.912 1.00 91.56 71 ILE A O 1
ATOM 552 N N . GLY A 1 72 ? 12.568 3.871 -10.398 1.00 88.88 72 GLY A N 1
ATOM 553 C CA . GLY A 1 72 ? 13.675 2.918 -10.554 1.00 88.88 72 GLY A CA 1
ATOM 554 C C . GLY A 1 72 ? 14.046 2.600 -12.012 1.00 88.88 72 GLY A C 1
ATOM 555 O O . GLY A 1 72 ? 15.216 2.748 -12.371 1.00 88.88 72 GLY A O 1
ATOM 556 N N . PRO A 1 73 ? 13.086 2.251 -12.892 1.00 89.00 73 PRO A N 1
ATOM 557 C CA . PRO A 1 73 ? 13.374 2.020 -14.310 1.00 89.00 73 PRO A CA 1
ATOM 558 C C . PRO A 1 73 ? 13.917 3.259 -15.040 1.00 89.00 73 PRO A C 1
ATOM 560 O O . PRO A 1 73 ? 14.809 3.138 -15.879 1.00 89.00 73 PRO A O 1
ATOM 563 N N . LEU A 1 74 ? 13.415 4.453 -14.705 1.00 89.19 74 LEU A N 1
ATOM 564 C CA . LEU A 1 74 ? 13.866 5.716 -15.297 1.00 89.19 74 LEU A CA 1
ATOM 565 C C . LEU A 1 74 ? 15.308 6.044 -14.887 1.00 89.19 74 LEU A C 1
ATOM 567 O O . LEU A 1 74 ? 16.097 6.477 -15.723 1.00 89.19 74 LEU A O 1
ATOM 571 N N . ILE A 1 75 ? 15.665 5.791 -13.624 1.00 88.31 75 ILE A N 1
ATOM 572 C CA . ILE A 1 75 ? 17.043 5.936 -13.131 1.00 88.31 75 ILE A CA 1
ATOM 573 C C . ILE A 1 75 ? 17.970 4.964 -13.857 1.00 88.31 75 ILE A C 1
ATOM 575 O O . ILE A 1 75 ? 19.039 5.372 -14.301 1.00 88.31 75 ILE A O 1
ATOM 579 N N . GLY A 1 76 ? 17.552 3.707 -14.031 1.00 87.56 76 GLY A N 1
ATOM 580 C CA . GLY A 1 76 ? 18.333 2.715 -14.773 1.00 87.56 76 GLY A CA 1
ATOM 581 C C . GLY A 1 76 ? 18.605 3.140 -16.219 1.00 87.56 76 GLY A C 1
ATOM 582 O O . GLY A 1 76 ? 19.729 3.004 -16.697 1.00 87.56 76 GLY A O 1
ATOM 583 N N . LEU A 1 77 ? 17.606 3.716 -16.897 1.00 86.31 77 LEU A N 1
ATOM 584 C CA . LEU A 1 77 ? 17.772 4.253 -18.249 1.00 86.31 77 LEU A CA 1
ATOM 585 C C . LEU A 1 77 ? 18.700 5.475 -18.280 1.00 86.31 77 LEU A C 1
ATOM 587 O O . LEU A 1 77 ? 19.521 5.595 -19.186 1.00 86.31 77 LEU A O 1
ATOM 591 N N . TRP A 1 78 ? 18.582 6.369 -17.296 1.00 85.00 78 TRP A N 1
ATOM 592 C CA . TRP A 1 78 ? 19.440 7.548 -17.190 1.00 85.00 78 TRP A CA 1
ATOM 593 C C . TRP A 1 78 ? 20.907 7.164 -16.963 1.00 85.00 78 TRP A C 1
ATOM 595 O O . TRP A 1 78 ? 21.763 7.656 -17.690 1.00 85.00 78 TRP A O 1
ATOM 605 N N . LEU A 1 79 ? 21.181 6.231 -16.043 1.00 85.06 79 LEU A N 1
ATOM 606 C CA . LEU A 1 79 ? 22.533 5.712 -15.790 1.00 85.06 79 LEU A CA 1
ATOM 607 C C . LEU A 1 79 ? 23.123 5.031 -17.029 1.00 85.06 79 LEU A C 1
ATOM 609 O O . LEU A 1 79 ? 24.275 5.271 -17.379 1.00 85.06 79 LEU A O 1
ATOM 613 N N . LEU A 1 80 ? 22.321 4.231 -17.741 1.00 86.44 80 LEU A N 1
ATOM 614 C CA . LEU A 1 80 ? 22.758 3.610 -18.992 1.00 86.44 80 LEU A CA 1
ATOM 615 C C . LEU A 1 80 ? 23.109 4.657 -20.061 1.00 86.44 80 LEU A C 1
ATOM 617 O O . LEU A 1 80 ? 24.060 4.465 -20.813 1.00 86.44 80 LEU A O 1
ATOM 621 N N . TYR A 1 81 ? 22.351 5.753 -20.132 1.00 84.38 81 TYR A N 1
ATOM 622 C CA . TYR A 1 81 ? 22.583 6.832 -21.090 1.00 84.38 81 TYR A CA 1
ATOM 623 C C . TYR A 1 81 ? 23.824 7.674 -20.757 1.00 84.38 81 TYR A C 1
ATOM 625 O O . TYR A 1 81 ? 24.539 8.074 -21.674 1.00 84.38 81 TYR A O 1
ATOM 633 N N . THR A 1 82 ? 24.085 7.962 -19.477 1.00 82.75 82 THR A N 1
ATOM 634 C CA . THR A 1 82 ? 25.216 8.814 -19.072 1.00 82.75 82 THR A CA 1
ATOM 635 C C . THR A 1 82 ? 26.527 8.050 -18.952 1.00 82.75 82 THR A C 1
ATOM 637 O O . THR A 1 82 ? 27.547 8.522 -19.450 1.00 82.75 82 THR A O 1
ATOM 640 N N . ASP A 1 83 ? 26.499 6.876 -18.318 1.00 77.88 83 ASP A N 1
ATOM 641 C CA . ASP A 1 83 ? 27.708 6.159 -17.896 1.00 77.88 83 ASP A CA 1
ATOM 642 C C . ASP A 1 83 ? 27.975 4.909 -18.748 1.00 77.88 83 ASP A C 1
ATOM 644 O O . ASP A 1 83 ? 29.047 4.313 -18.659 1.00 77.88 83 ASP A O 1
ATOM 648 N N . GLY A 1 84 ? 27.011 4.483 -19.574 1.00 77.81 84 GLY A N 1
ATOM 649 C CA . GLY A 1 84 ? 27.109 3.262 -20.381 1.00 77.81 84 GLY A CA 1
ATOM 650 C C . GLY A 1 84 ? 27.032 1.960 -19.573 1.00 77.81 84 GLY A C 1
ATOM 651 O O . GLY A 1 84 ? 27.033 0.880 -20.162 1.00 77.81 84 GLY A O 1
ATOM 652 N N . ASP A 1 85 ? 26.925 2.045 -18.243 1.00 74.69 85 ASP A N 1
ATOM 653 C CA . ASP A 1 85 ? 26.771 0.913 -17.332 1.00 74.69 85 ASP A CA 1
ATOM 654 C C . ASP A 1 85 ? 25.692 1.207 -16.279 1.00 74.69 85 ASP A C 1
ATOM 656 O O . ASP A 1 85 ? 25.690 2.237 -15.609 1.00 74.69 85 ASP A O 1
ATOM 660 N N . VAL A 1 86 ? 24.782 0.252 -16.094 1.00 69.50 86 VAL A N 1
ATOM 661 C CA . VAL A 1 86 ? 23.704 0.308 -15.094 1.00 69.50 86 VAL A CA 1
ATOM 662 C C . VAL A 1 86 ? 24.248 0.080 -13.673 1.00 69.50 86 VAL A C 1
ATOM 664 O O . VAL A 1 86 ? 23.567 0.374 -12.693 1.00 69.50 86 VAL A O 1
ATOM 667 N N . ARG A 1 87 ? 25.475 -0.447 -13.541 1.00 64.69 87 ARG A N 1
ATOM 668 C CA . ARG A 1 87 ? 26.170 -0.656 -12.258 1.00 64.69 87 ARG A CA 1
ATOM 669 C C . ARG A 1 87 ? 27.001 0.538 -11.793 1.00 64.69 87 ARG A C 1
ATOM 671 O O . ARG A 1 87 ? 27.640 0.436 -10.743 1.00 64.69 87 ARG A O 1
ATOM 678 N N . GLY A 1 88 ? 27.017 1.633 -12.554 1.00 57.72 88 GLY A N 1
ATOM 679 C CA . GLY A 1 88 ? 27.746 2.841 -12.185 1.00 57.72 88 GLY A CA 1
ATOM 680 C C . GLY A 1 88 ? 27.389 3.291 -10.766 1.00 57.72 88 GLY A C 1
ATOM 681 O O . GLY A 1 88 ? 26.221 3.373 -10.397 1.00 57.72 88 GLY A O 1
ATOM 682 N N . THR A 1 89 ? 28.403 3.595 -9.956 1.00 57.03 89 THR A N 1
ATOM 683 C CA . THR A 1 89 ? 28.249 4.112 -8.583 1.00 57.03 89 THR A CA 1
ATOM 684 C C . THR A 1 89 ? 27.803 5.578 -8.550 1.00 57.03 89 THR A C 1
ATOM 686 O O . THR A 1 89 ? 27.934 6.246 -7.523 1.00 57.03 89 THR A O 1
ATOM 689 N N . THR A 1 90 ? 27.348 6.116 -9.681 1.00 59.97 90 THR A N 1
ATOM 690 C CA . THR A 1 90 ? 26.950 7.510 -9.820 1.00 59.97 90 THR A CA 1
ATOM 691 C C . THR A 1 90 ? 25.696 7.771 -9.004 1.00 59.97 90 THR A C 1
ATOM 693 O O . THR A 1 90 ? 24.695 7.062 -9.097 1.00 59.97 90 THR A O 1
ATOM 696 N N . SER A 1 91 ? 25.764 8.812 -8.179 1.00 67.00 91 SER A N 1
ATOM 697 C CA . SER A 1 91 ? 24.658 9.234 -7.330 1.00 67.00 91 SER A CA 1
ATOM 698 C C . SER A 1 91 ? 23.413 9.537 -8.158 1.00 67.00 91 SER A C 1
ATOM 700 O O . SER A 1 91 ? 23.447 10.356 -9.079 1.00 67.00 91 SER A O 1
ATOM 702 N N . THR A 1 92 ? 22.294 8.924 -7.778 1.00 72.19 92 THR A N 1
ATOM 703 C CA . THR A 1 92 ? 20.991 9.184 -8.383 1.00 72.19 92 THR A CA 1
ATOM 704 C C . THR A 1 92 ? 20.647 10.677 -8.308 1.00 72.19 92 THR A C 1
ATOM 706 O O . THR A 1 92 ? 20.662 11.253 -7.214 1.00 72.19 92 THR A O 1
ATOM 709 N N . PRO A 1 93 ? 20.294 11.328 -9.428 1.00 80.94 93 PRO A N 1
ATOM 710 C CA . PRO A 1 93 ? 19.958 12.742 -9.427 1.00 80.94 93 PRO A CA 1
ATOM 711 C C . PRO A 1 93 ? 18.692 13.026 -8.607 1.00 80.94 93 PRO A C 1
ATOM 713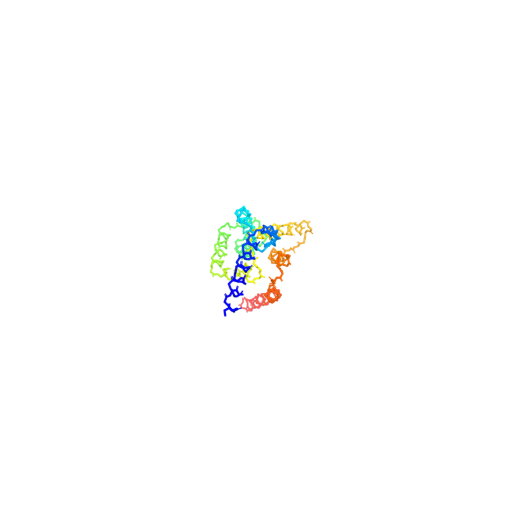 O O . PRO A 1 93 ? 17.616 12.491 -8.877 1.00 80.94 93 PRO A O 1
ATOM 716 N N . LEU A 1 94 ? 18.801 13.943 -7.640 1.00 85.00 94 LEU A N 1
ATOM 717 C CA . LEU A 1 94 ? 17.692 14.316 -6.748 1.00 85.00 94 LEU A CA 1
ATOM 718 C C . LEU A 1 94 ? 16.475 14.888 -7.495 1.00 85.00 94 LEU A C 1
ATOM 720 O O . LEU A 1 94 ? 15.342 14.703 -7.054 1.00 85.00 94 LEU A O 1
ATOM 724 N N . TRP A 1 95 ? 16.679 15.550 -8.638 1.00 87.25 95 TRP A N 1
ATOM 725 C CA . TRP A 1 95 ? 15.581 16.110 -9.432 1.00 87.25 95 TRP A CA 1
ATOM 726 C C . TRP A 1 95 ? 14.670 15.025 -10.024 1.00 87.25 95 TRP A C 1
ATOM 728 O O . TRP A 1 95 ? 13.465 15.240 -10.136 1.00 87.25 95 TRP A O 1
ATOM 738 N N . VAL A 1 96 ? 15.220 13.847 -10.346 1.00 87.56 96 VAL A N 1
ATOM 739 C CA . VAL A 1 96 ? 14.447 12.708 -10.862 1.00 87.56 96 VAL A CA 1
ATOM 740 C C . VAL A 1 96 ? 13.538 12.152 -9.767 1.00 87.56 96 VAL A C 1
ATOM 742 O O . VAL A 1 96 ? 12.366 11.892 -10.024 1.00 87.56 96 VAL A O 1
ATOM 745 N N . LEU A 1 97 ? 14.034 12.064 -8.526 1.00 88.12 97 LEU A N 1
ATOM 746 C CA . LEU A 1 97 ? 13.217 11.704 -7.360 1.00 88.12 97 LEU A CA 1
ATOM 747 C C . LEU A 1 97 ? 12.097 12.724 -7.122 1.00 88.12 97 LEU A C 1
ATOM 749 O O . LEU A 1 97 ? 10.951 12.339 -6.890 1.00 88.12 97 LEU A O 1
ATOM 753 N N . PHE A 1 98 ? 12.411 14.019 -7.220 1.00 90.75 98 PHE A N 1
ATOM 754 C CA . PHE A 1 98 ? 11.422 15.085 -7.056 1.00 90.75 98 PHE A CA 1
ATOM 755 C C . PHE A 1 98 ? 10.322 15.013 -8.125 1.00 90.75 98 PHE A C 1
ATOM 757 O O . PHE A 1 98 ? 9.140 15.147 -7.809 1.00 90.75 98 PHE A O 1
ATOM 764 N N . TYR A 1 99 ? 10.699 14.719 -9.373 1.00 91.50 99 TYR A N 1
ATOM 765 C CA . TYR A 1 99 ? 9.764 14.525 -10.479 1.00 91.50 99 TYR A CA 1
ATOM 766 C C . TYR A 1 99 ? 8.736 13.424 -10.185 1.00 91.50 99 TYR A C 1
ATOM 768 O O . TYR A 1 99 ? 7.532 13.673 -10.279 1.00 91.50 99 TYR A O 1
ATOM 776 N N . GLY A 1 100 ? 9.165 12.225 -9.778 1.00 91.56 100 GLY A N 1
ATOM 777 C CA . GLY A 1 100 ? 8.190 11.168 -9.491 1.00 91.56 100 GLY A CA 1
ATOM 778 C C . GLY A 1 100 ? 7.460 11.350 -8.156 1.00 91.56 100 GLY A C 1
ATOM 779 O O . GLY A 1 100 ? 6.310 10.933 -8.053 1.00 91.56 100 GLY A O 1
ATOM 780 N N . GLY A 1 101 ? 8.036 12.066 -7.182 1.00 91.88 101 GLY A N 1
ATOM 781 C CA . GLY A 1 101 ? 7.307 12.511 -5.986 1.00 91.88 101 GLY A CA 1
ATOM 782 C C . GLY A 1 101 ? 6.119 13.420 -6.327 1.00 91.88 101 GLY A C 1
ATOM 783 O O . GLY A 1 101 ? 5.003 13.198 -5.843 1.00 91.88 101 GLY A O 1
ATOM 784 N N . ILE A 1 102 ? 6.320 14.394 -7.223 1.00 93.81 102 ILE A N 1
ATOM 785 C CA . ILE A 1 102 ? 5.228 15.222 -7.765 1.00 93.81 102 ILE A CA 1
ATOM 786 C C . ILE A 1 102 ? 4.237 14.351 -8.542 1.00 93.81 102 ILE A C 1
ATOM 788 O O . ILE A 1 102 ? 3.031 14.473 -8.334 1.00 93.81 102 ILE A O 1
ATOM 792 N N . GLY A 1 103 ? 4.727 13.450 -9.398 1.00 93.56 103 GLY A N 1
ATOM 793 C CA . GLY A 1 103 ? 3.883 12.556 -10.196 1.00 93.56 103 GLY A CA 1
ATOM 794 C C . GLY A 1 103 ? 2.929 11.712 -9.345 1.00 93.56 103 GLY A C 1
ATOM 795 O O . GLY A 1 103 ? 1.723 11.698 -9.600 1.00 93.56 103 GLY A O 1
ATOM 796 N N . ILE A 1 104 ? 3.440 11.075 -8.287 1.00 92.50 104 ILE A N 1
ATOM 797 C CA . ILE A 1 104 ? 2.627 10.289 -7.346 1.00 92.50 104 ILE A CA 1
ATOM 798 C C . ILE A 1 104 ? 1.638 11.190 -6.601 1.00 92.50 104 ILE A C 1
ATOM 800 O O . ILE A 1 104 ? 0.463 10.840 -6.491 1.00 92.50 104 ILE A O 1
ATOM 804 N N . SER A 1 105 ? 2.068 12.373 -6.151 1.00 92.75 105 SER A N 1
ATOM 805 C CA . SER A 1 105 ? 1.198 13.325 -5.443 1.00 92.75 105 SER A CA 1
ATOM 806 C C . SER A 1 105 ? 0.010 13.771 -6.304 1.00 92.75 105 SER A C 1
ATOM 808 O O . SER A 1 105 ? -1.136 13.766 -5.848 1.00 92.75 105 SER A O 1
ATOM 810 N N . VAL A 1 106 ? 0.261 14.097 -7.575 1.00 94.50 106 VAL A N 1
ATOM 811 C CA . VAL A 1 106 ? -0.784 14.470 -8.541 1.00 94.50 106 VAL A CA 1
ATOM 812 C C . VAL A 1 106 ? -1.701 13.280 -8.844 1.00 94.50 106 VAL A C 1
ATOM 814 O O . VAL A 1 106 ? -2.925 13.433 -8.846 1.00 94.50 106 VAL A O 1
ATOM 817 N N . GLY A 1 107 ? -1.144 12.080 -9.034 1.00 92.00 107 GLY A N 1
ATOM 818 C CA . GLY A 1 107 ? -1.923 10.860 -9.267 1.00 92.00 107 GLY A CA 1
ATOM 819 C C . GLY A 1 107 ? -2.863 10.519 -8.105 1.00 92.00 107 GLY A C 1
ATOM 820 O O . GLY A 1 107 ? -4.052 10.252 -8.316 1.00 92.00 107 GLY A O 1
ATOM 821 N N . LEU A 1 108 ? -2.364 10.609 -6.868 1.00 91.38 108 LEU A N 1
ATOM 822 C CA . LEU A 1 108 ? -3.164 10.428 -5.654 1.00 91.38 108 LEU A CA 1
ATOM 823 C C . LEU A 1 108 ? -4.274 11.478 -5.545 1.00 91.38 108 LEU A C 1
ATOM 825 O O . LEU A 1 108 ? -5.399 11.141 -5.167 1.00 91.38 108 LEU A O 1
ATOM 829 N N . TRP A 1 109 ? -4.002 12.728 -5.927 1.00 92.50 109 TRP A N 1
ATOM 830 C CA . TRP A 1 109 ? -5.014 13.779 -5.887 1.00 92.50 109 TRP A CA 1
ATOM 831 C C . TRP A 1 109 ? -6.148 13.543 -6.893 1.00 92.50 109 TRP A C 1
ATOM 833 O O . TRP A 1 109 ? -7.317 13.743 -6.554 1.00 92.50 109 TRP A O 1
ATOM 843 N N . ILE A 1 110 ? -5.837 13.079 -8.107 1.00 93.50 110 ILE A N 1
ATOM 844 C CA . ILE A 1 110 ? -6.838 12.856 -9.161 1.00 93.50 110 ILE A CA 1
ATOM 845 C C . ILE A 1 110 ? -7.642 11.573 -8.896 1.00 93.50 110 ILE A C 1
ATOM 847 O O . ILE A 1 110 ? -8.878 11.626 -8.863 1.00 93.50 110 ILE A O 1
ATOM 851 N N . TRP A 1 111 ? -6.965 10.439 -8.678 1.00 91.88 111 TRP A N 1
ATOM 852 C CA . TRP A 1 111 ? -7.586 9.104 -8.625 1.00 91.88 111 TRP A CA 1
ATOM 853 C C . TRP A 1 111 ? -7.518 8.409 -7.261 1.00 91.88 111 TRP A C 1
ATOM 855 O O . TRP A 1 111 ? -8.350 7.542 -6.984 1.00 91.88 111 TRP A O 1
ATOM 865 N N . GLY A 1 112 ? -6.609 8.811 -6.370 1.00 89.12 112 GLY A N 1
ATOM 866 C CA . GLY A 1 112 ? -6.433 8.174 -5.057 1.00 89.12 112 GLY A CA 1
ATOM 867 C C . GLY A 1 112 ? -7.668 8.256 -4.155 1.00 89.12 112 GLY A C 1
ATOM 868 O O . GLY A 1 112 ? -7.941 7.327 -3.398 1.00 89.12 112 GLY A O 1
ATOM 869 N N . ARG A 1 113 ? -8.490 9.306 -4.298 1.00 89.62 113 ARG A N 1
ATOM 870 C CA . ARG A 1 113 ? -9.726 9.497 -3.510 1.00 89.62 113 ARG A CA 1
ATOM 871 C C . ARG A 1 113 ? -10.675 8.298 -3.551 1.00 89.62 113 ARG A C 1
ATOM 873 O O . ARG A 1 113 ? -11.300 7.995 -2.539 1.00 89.62 113 ARG A O 1
ATOM 880 N N . ARG A 1 114 ? -10.785 7.610 -4.695 1.00 88.69 114 ARG A N 1
ATOM 881 C CA . ARG A 1 114 ? -11.663 6.436 -4.824 1.00 88.69 114 ARG A CA 1
ATOM 882 C C . ARG A 1 114 ? -11.155 5.276 -3.966 1.00 88.69 114 ARG A C 1
ATOM 884 O O . ARG A 1 114 ? -11.939 4.683 -3.240 1.00 88.69 114 ARG A O 1
ATOM 891 N N . VAL A 1 115 ? -9.850 5.007 -4.000 1.00 87.31 115 VAL A N 1
ATOM 892 C CA . VAL A 1 115 ? -9.227 3.923 -3.222 1.00 87.31 115 VAL A CA 1
ATOM 893 C C . VAL A 1 115 ? -9.293 4.212 -1.723 1.00 87.31 115 VAL A C 1
ATOM 895 O O . VAL A 1 115 ? -9.645 3.328 -0.945 1.00 87.31 115 VAL A O 1
ATOM 898 N N . ILE A 1 116 ? -9.021 5.459 -1.320 1.00 89.50 116 ILE A N 1
ATOM 899 C CA . ILE A 1 116 ? -9.104 5.886 0.086 1.00 89.50 116 ILE A CA 1
ATOM 900 C C . ILE A 1 116 ? -10.521 5.671 0.626 1.00 89.50 116 ILE A C 1
ATOM 902 O O . ILE A 1 116 ? -10.684 5.135 1.720 1.00 89.50 116 ILE A O 1
ATOM 906 N N . ARG A 1 117 ? -11.544 6.025 -0.162 1.00 87.88 117 ARG A N 1
ATOM 907 C CA . ARG A 1 117 ? -12.944 5.816 0.212 1.00 87.88 117 ARG A CA 1
ATOM 908 C C . ARG A 1 117 ? -13.293 4.335 0.348 1.00 87.88 117 ARG A C 1
ATOM 910 O O . ARG A 1 117 ? -13.873 3.940 1.353 1.00 87.88 117 ARG A O 1
ATOM 917 N N . THR A 1 118 ? -12.871 3.509 -0.605 1.00 86.06 118 THR A N 1
ATOM 918 C CA . THR A 1 118 ? -13.156 2.070 -0.565 1.00 86.06 118 THR A CA 1
ATOM 919 C C . THR A 1 118 ? -12.540 1.377 0.647 1.00 86.06 118 THR A C 1
ATOM 921 O O . THR A 1 118 ? -13.167 0.504 1.239 1.00 86.06 118 THR A O 1
ATOM 924 N N . ILE A 1 119 ? -11.342 1.779 1.072 1.00 86.06 119 ILE A N 1
ATOM 925 C CA . ILE A 1 119 ? -10.711 1.194 2.263 1.00 86.06 119 ILE A CA 1
ATOM 926 C C . ILE A 1 119 ? -11.299 1.777 3.559 1.00 86.06 119 ILE A C 1
ATOM 928 O O . ILE A 1 119 ? -11.474 1.036 4.524 1.00 86.06 119 ILE A O 1
ATOM 932 N N . GLY A 1 120 ? -11.580 3.084 3.595 1.00 82.25 120 GLY A N 1
ATOM 933 C CA . GLY A 1 120 ? -11.990 3.790 4.815 1.00 82.25 120 GLY A CA 1
ATOM 934 C C . GLY A 1 120 ? -13.483 3.725 5.151 1.00 82.25 120 GLY A C 1
ATOM 935 O O . GLY A 1 120 ? -13.840 3.828 6.325 1.00 82.25 120 GLY A O 1
ATOM 936 N N . GLU A 1 121 ? -14.343 3.563 4.143 1.00 82.62 121 GLU A N 1
ATOM 937 C CA . GLU A 1 121 ? -15.803 3.529 4.300 1.00 82.62 121 GLU A CA 1
ATOM 938 C C . GLU A 1 121 ? -16.393 2.183 3.868 1.00 82.62 121 GLU A C 1
ATOM 940 O O . GLU A 1 121 ? -17.141 1.581 4.638 1.00 82.62 121 GLU A O 1
ATOM 945 N N . ASP A 1 122 ? -16.043 1.698 2.669 1.00 83.81 122 ASP A N 1
ATOM 946 C CA . ASP A 1 122 ? -16.740 0.557 2.055 1.00 83.81 122 ASP A CA 1
ATOM 947 C C . ASP A 1 122 ? -16.297 -0.804 2.634 1.00 83.81 122 ASP A C 1
ATOM 949 O O . ASP A 1 122 ? -17.114 -1.706 2.804 1.00 83.81 122 ASP A O 1
ATOM 953 N N . LEU A 1 123 ? -15.007 -0.978 2.956 1.00 83.44 123 LEU A N 1
ATOM 954 C CA . LEU A 1 123 ? -14.470 -2.257 3.446 1.00 83.44 123 LEU A CA 1
ATOM 955 C C . LEU A 1 123 ? -14.790 -2.513 4.927 1.00 83.44 123 LEU A C 1
ATOM 957 O O . LEU A 1 123 ? -15.138 -3.630 5.323 1.00 83.44 123 LEU A O 1
ATOM 961 N N . THR A 1 124 ? -14.592 -1.505 5.773 1.00 85.06 124 THR A N 1
ATOM 962 C CA . THR A 1 124 ? -14.841 -1.533 7.222 1.00 85.06 124 THR A CA 1
ATOM 963 C C . THR A 1 124 ? -14.878 -0.099 7.730 1.00 85.06 124 THR A C 1
ATOM 965 O O . THR A 1 124 ? -14.041 0.710 7.346 1.00 85.06 124 THR A O 1
ATOM 968 N N . LYS A 1 125 ? -15.794 0.208 8.653 1.00 82.56 125 LYS A N 1
ATOM 969 C CA . LYS A 1 125 ? -15.867 1.533 9.274 1.00 82.56 125 LYS A CA 1
ATOM 970 C C . LYS A 1 125 ? -14.668 1.774 10.197 1.00 82.56 125 LYS A C 1
ATOM 972 O O . LYS A 1 125 ? -14.537 1.118 11.232 1.00 82.56 125 LYS A O 1
ATOM 977 N N . ILE A 1 126 ? -13.816 2.733 9.836 1.00 84.88 126 ILE A N 1
ATOM 978 C CA . ILE A 1 126 ? -12.623 3.099 10.610 1.00 84.88 126 ILE A CA 1
ATOM 979 C C . ILE A 1 126 ? -12.928 4.304 11.513 1.00 84.88 126 ILE A C 1
ATOM 981 O O . ILE A 1 126 ? -13.359 5.355 11.048 1.00 84.88 126 ILE A O 1
ATOM 985 N N . THR A 1 127 ? -12.676 4.159 12.816 1.00 87.44 127 THR A N 1
ATOM 986 C CA . THR A 1 127 ? -12.629 5.271 13.787 1.00 87.44 127 THR A CA 1
ATOM 987 C C . THR A 1 127 ? -11.174 5.647 14.104 1.00 87.44 127 THR A C 1
ATOM 989 O O . THR A 1 127 ? -10.287 4.818 13.867 1.00 87.44 127 THR A O 1
ATOM 992 N N . PRO A 1 128 ? -10.890 6.845 14.655 1.00 88.38 128 PRO A N 1
ATOM 993 C CA . PRO A 1 128 ? -9.521 7.282 14.945 1.00 88.38 128 PRO A CA 1
ATOM 994 C C . PRO A 1 128 ? -8.705 6.287 15.779 1.00 88.38 128 PRO A C 1
ATOM 996 O O . PRO A 1 128 ? -7.553 6.017 15.439 1.00 88.38 128 PRO A O 1
ATOM 999 N N . SER A 1 129 ? -9.305 5.671 16.806 1.00 89.56 129 SER A N 1
ATOM 1000 C CA . SER A 1 129 ? -8.619 4.659 17.622 1.00 89.56 129 SER A CA 1
ATOM 1001 C C . SER A 1 129 ? -8.214 3.434 16.802 1.00 89.56 129 SER A C 1
ATOM 1003 O O . SER A 1 129 ? -7.065 2.999 16.842 1.00 89.56 129 SER A O 1
ATOM 1005 N N . SER A 1 130 ? -9.134 2.906 15.992 1.00 89.25 130 SER A N 1
ATOM 1006 C CA . SER A 1 130 ? -8.854 1.760 15.130 1.00 89.25 130 SER A CA 1
ATOM 1007 C C . SER A 1 130 ? -7.861 2.084 14.027 1.00 89.25 130 SER A C 1
ATOM 1009 O O . SER A 1 130 ? -7.036 1.235 13.723 1.00 89.25 130 SER A O 1
ATOM 1011 N N . GLY A 1 131 ? -7.900 3.297 13.467 1.00 90.75 131 GLY A N 1
ATOM 1012 C CA . GLY A 1 131 ? -6.916 3.750 12.489 1.00 90.75 131 GLY A CA 1
ATOM 1013 C C . GLY A 1 131 ? -5.506 3.680 13.065 1.00 90.75 131 GLY A C 1
ATOM 1014 O O . GLY A 1 131 ? -4.615 3.118 12.432 1.00 90.75 131 GLY A O 1
ATOM 1015 N N . PHE A 1 132 ? -5.339 4.147 14.305 1.00 92.81 132 PHE A N 1
ATOM 1016 C CA . PHE A 1 132 ? -4.037 4.140 14.967 1.00 92.81 132 PHE A CA 1
ATOM 1017 C C . PHE A 1 132 ? -3.546 2.709 15.188 1.00 92.81 132 PHE A C 1
ATOM 1019 O O . PHE A 1 132 ? -2.401 2.378 14.885 1.00 92.81 132 PHE A O 1
ATOM 1026 N N . VAL A 1 133 ? -4.436 1.825 15.647 1.00 92.31 133 VAL A N 1
ATOM 1027 C CA . VAL A 1 133 ? -4.112 0.404 15.821 1.00 92.31 133 VAL A CA 1
ATOM 1028 C C . VAL A 1 133 ? -3.788 -0.263 14.479 1.00 92.31 133 VAL A C 1
ATOM 1030 O O . VAL A 1 133 ? -2.856 -1.060 14.430 1.00 92.31 133 VAL A O 1
ATOM 1033 N N . ILE A 1 134 ? -4.489 0.074 13.388 1.00 93.19 134 ILE A N 1
ATOM 1034 C CA . ILE A 1 134 ? -4.194 -0.428 12.033 1.00 93.19 134 ILE A CA 1
ATOM 1035 C C . ILE A 1 134 ? -2.766 -0.049 11.626 1.00 93.19 134 ILE A C 1
ATOM 1037 O O . ILE A 1 134 ? -2.023 -0.916 11.163 1.00 93.19 134 ILE A O 1
ATOM 1041 N N . GLU A 1 135 ? -2.369 1.215 11.797 1.00 93.38 135 GLU A N 1
ATOM 1042 C CA . GLU A 1 135 ? -1.024 1.683 11.435 1.00 93.38 135 GLU A CA 1
ATOM 1043 C C . GLU A 1 135 ? 0.055 0.989 12.274 1.00 93.38 135 GLU A C 1
ATOM 1045 O O . GLU A 1 135 ? 1.024 0.467 11.721 1.00 93.38 135 GLU A O 1
ATOM 1050 N N . ILE A 1 136 ? -0.136 0.894 13.594 1.00 94.31 136 ILE A N 1
ATOM 1051 C CA . ILE A 1 136 ? 0.820 0.228 14.490 1.00 94.31 136 ILE A CA 1
ATOM 1052 C C . ILE A 1 136 ? 0.911 -1.275 14.203 1.00 94.31 136 ILE A C 1
ATOM 1054 O O . ILE A 1 136 ? 2.015 -1.810 14.128 1.00 94.31 136 ILE A O 1
ATOM 1058 N N . ALA A 1 137 ? -0.214 -1.964 13.995 1.00 94.31 137 ALA A N 1
ATOM 1059 C CA . ALA A 1 137 ? -0.228 -3.388 13.659 1.00 94.31 137 ALA A CA 1
ATOM 1060 C C . ALA A 1 137 ? 0.456 -3.659 12.311 1.00 94.31 137 ALA A C 1
ATOM 1062 O O . ALA A 1 137 ? 1.222 -4.618 12.176 1.00 94.31 137 ALA A O 1
ATOM 1063 N N . THR A 1 138 ? 0.234 -2.781 11.331 1.00 94.38 138 THR A N 1
ATOM 1064 C CA . THR A 1 138 ? 0.893 -2.848 10.023 1.00 94.38 138 THR A CA 1
ATOM 1065 C C . THR A 1 138 ? 2.396 -2.647 10.169 1.00 94.38 138 THR A C 1
ATOM 1067 O O . THR A 1 138 ? 3.167 -3.478 9.692 1.00 94.38 138 THR A O 1
ATOM 1070 N N . ALA A 1 139 ? 2.822 -1.592 10.869 1.00 93.31 139 ALA A N 1
ATOM 1071 C CA . ALA A 1 139 ? 4.231 -1.298 11.111 1.00 93.31 139 ALA A CA 1
ATOM 1072 C C . ALA A 1 139 ? 4.926 -2.434 11.871 1.00 93.31 139 ALA A C 1
ATOM 1074 O O . ALA A 1 139 ? 6.006 -2.867 11.475 1.00 93.31 139 ALA A O 1
ATOM 1075 N N . PHE A 1 140 ? 4.282 -2.969 12.910 1.00 93.88 140 PHE A N 1
ATOM 1076 C CA . PHE A 1 140 ? 4.786 -4.106 13.674 1.00 93.88 140 PHE A CA 1
ATOM 1077 C C . PHE A 1 140 ? 4.959 -5.347 12.794 1.00 93.88 140 PHE A C 1
ATOM 1079 O O . PHE A 1 140 ? 6.016 -5.970 12.815 1.00 93.88 140 PHE A O 1
ATOM 1086 N N . THR A 1 141 ? 3.956 -5.677 11.976 1.00 93.69 141 THR A N 1
ATOM 1087 C CA . THR A 1 141 ? 4.011 -6.831 11.065 1.00 93.69 141 THR A CA 1
ATOM 1088 C C . THR A 1 141 ? 5.137 -6.684 10.045 1.00 93.69 141 THR A C 1
ATOM 1090 O O . THR A 1 141 ? 5.894 -7.627 9.818 1.00 93.69 141 THR A O 1
ATOM 1093 N N . VAL A 1 142 ? 5.278 -5.497 9.451 1.00 92.19 142 VAL A N 1
ATOM 1094 C CA . VAL A 1 142 ? 6.332 -5.205 8.470 1.00 92.19 142 VAL A CA 1
ATOM 1095 C C . VAL A 1 142 ? 7.710 -5.277 9.120 1.00 92.19 142 VAL A C 1
ATOM 1097 O O . VAL A 1 142 ? 8.611 -5.897 8.560 1.00 92.19 142 VAL A O 1
ATOM 1100 N N . LEU A 1 143 ? 7.875 -4.702 10.313 1.00 91.88 143 LEU A N 1
ATOM 1101 C CA . LEU A 1 143 ? 9.134 -4.739 11.056 1.00 91.88 143 LEU A CA 1
ATOM 1102 C C . LEU A 1 143 ? 9.511 -6.170 11.451 1.00 91.88 143 LEU A C 1
ATOM 1104 O O . LEU A 1 143 ? 10.656 -6.584 11.282 1.00 91.88 143 LEU A O 1
ATOM 1108 N N . PHE A 1 144 ? 8.540 -6.946 11.929 1.00 94.12 144 PHE A N 1
ATOM 1109 C CA . PHE A 1 144 ? 8.743 -8.341 12.295 1.00 94.12 144 PHE A CA 1
ATOM 1110 C C . PHE A 1 144 ? 9.148 -9.195 11.087 1.00 94.12 144 PHE A C 1
ATOM 1112 O O . PHE A 1 144 ? 10.121 -9.942 11.159 1.00 94.12 144 PHE A O 1
ATOM 1119 N N . ALA A 1 145 ? 8.465 -9.039 9.952 1.00 92.19 145 ALA A N 1
ATOM 1120 C CA . ALA A 1 145 ? 8.823 -9.730 8.716 1.00 92.19 145 ALA A CA 1
ATOM 1121 C C . ALA A 1 145 ? 10.201 -9.307 8.181 1.00 92.19 145 ALA A C 1
ATOM 1123 O O . ALA A 1 145 ? 10.976 -10.154 7.736 1.00 92.19 145 ALA A O 1
ATOM 1124 N N . SER A 1 146 ? 10.530 -8.016 8.294 1.00 89.00 146 SER A N 1
ATOM 1125 C CA . SER A 1 146 ? 11.840 -7.474 7.916 1.00 89.00 146 SER A CA 1
ATOM 1126 C C . SER A 1 146 ? 12.962 -8.082 8.758 1.00 89.00 146 SER A C 1
ATOM 1128 O O . SER A 1 146 ? 13.988 -8.474 8.210 1.00 89.00 146 SER A O 1
ATOM 1130 N N . ASN A 1 147 ? 12.750 -8.257 10.068 1.00 91.88 147 ASN A N 1
ATOM 1131 C CA . ASN A 1 147 ? 13.710 -8.937 10.948 1.00 91.88 147 ASN A CA 1
ATOM 1132 C C . ASN A 1 147 ? 13.933 -10.407 10.563 1.00 91.88 147 ASN A C 1
ATOM 1134 O O . ASN A 1 147 ? 15.024 -10.936 10.755 1.00 91.88 147 ASN A O 1
ATOM 1138 N N . LEU A 1 148 ? 12.924 -11.064 9.990 1.00 92.94 148 LEU A N 1
ATOM 1139 C CA . LEU A 1 148 ? 13.026 -12.431 9.473 1.00 92.94 148 LEU A CA 1
ATOM 1140 C C . LEU A 1 148 ? 13.563 -12.497 8.034 1.00 92.94 148 LEU A C 1
ATOM 1142 O O . LEU A 1 148 ? 13.635 -13.582 7.463 1.00 92.94 148 LEU A O 1
ATOM 1146 N N . SER A 1 149 ? 13.945 -11.359 7.441 1.00 91.44 149 SER A N 1
ATOM 1147 C CA . SER A 1 149 ? 14.376 -11.249 6.039 1.00 91.44 149 SER A CA 1
ATOM 1148 C C . SER A 1 149 ? 13.336 -11.757 5.029 1.00 91.44 149 SER A C 1
ATOM 1150 O O . SER A 1 149 ? 13.685 -12.190 3.931 1.00 91.44 149 SER A O 1
ATOM 1152 N N . ILE A 1 150 ? 12.047 -11.704 5.386 1.00 91.44 150 ILE A N 1
ATOM 1153 C CA . ILE A 1 150 ? 10.949 -12.101 4.501 1.00 91.44 150 ILE A CA 1
ATOM 1154 C C . ILE A 1 150 ? 10.448 -10.852 3.767 1.00 91.44 150 ILE A C 1
ATOM 1156 O O . ILE A 1 150 ? 9.982 -9.913 4.419 1.00 91.44 150 ILE A O 1
ATOM 1160 N N . PRO A 1 151 ? 10.488 -10.819 2.422 1.00 85.75 151 PRO A N 1
ATOM 1161 C CA . PRO A 1 151 ? 9.935 -9.704 1.670 1.00 85.75 151 PRO A CA 1
ATOM 1162 C C . PRO A 1 151 ? 8.408 -9.714 1.790 1.00 85.75 151 PRO A C 1
ATOM 1164 O O . PRO A 1 151 ? 7.736 -10.630 1.316 1.00 85.75 151 PRO A O 1
ATOM 1167 N N . VAL A 1 152 ? 7.850 -8.683 2.425 1.00 89.38 152 VAL A N 1
ATOM 1168 C CA . VAL A 1 152 ? 6.401 -8.510 2.588 1.00 89.38 152 VAL A CA 1
ATOM 1169 C C . VAL A 1 152 ? 5.915 -7.228 1.928 1.00 89.38 152 VAL A C 1
ATOM 1171 O O . VAL A 1 152 ? 6.602 -6.210 1.911 1.00 89.38 152 VAL A O 1
ATOM 1174 N N . SER A 1 153 ? 4.692 -7.270 1.402 1.00 88.88 153 SER A N 1
ATOM 1175 C CA . SER A 1 153 ? 4.024 -6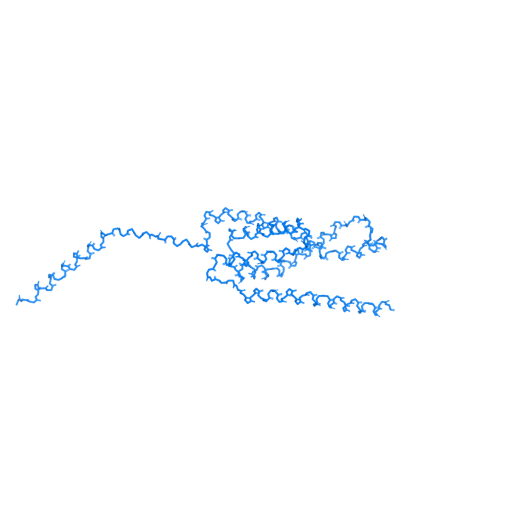.083 0.871 1.00 88.88 153 SER A CA 1
ATOM 1176 C C . SER A 1 153 ? 3.306 -5.333 1.988 1.00 88.88 153 SER A C 1
ATOM 1178 O O . 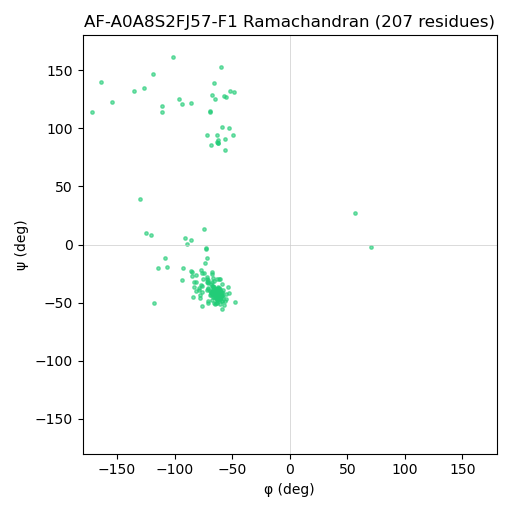SER A 1 153 ? 2.401 -5.866 2.635 1.00 88.88 153 SER A O 1
ATOM 1180 N N . THR A 1 154 ? 3.668 -4.065 2.165 1.00 87.62 154 THR A N 1
ATOM 1181 C CA . THR A 1 154 ? 3.027 -3.159 3.128 1.00 87.62 154 THR A CA 1
ATOM 1182 C C . THR A 1 154 ? 1.528 -2.990 2.854 1.00 87.62 154 THR A C 1
ATOM 1184 O O . THR A 1 154 ? 0.747 -2.929 3.801 1.00 87.62 154 THR A O 1
ATOM 1187 N N . THR A 1 155 ? 1.092 -3.013 1.588 1.00 89.62 155 THR A N 1
ATOM 1188 C CA . THR A 1 155 ? -0.330 -2.932 1.211 1.00 89.62 155 THR A CA 1
ATOM 1189 C C . THR A 1 155 ? -1.116 -4.137 1.723 1.00 89.62 155 THR A C 1
ATOM 1191 O O . THR A 1 155 ? -2.206 -3.972 2.270 1.00 89.62 155 THR A O 1
ATOM 1194 N N . HIS A 1 156 ? -0.551 -5.345 1.617 1.00 91.31 156 HIS A N 1
ATOM 1195 C CA . HIS A 1 156 ? -1.183 -6.555 2.150 1.00 91.31 156 HIS A CA 1
ATOM 1196 C C . HIS A 1 156 ? -1.247 -6.522 3.678 1.00 91.31 156 HIS A C 1
ATOM 1198 O O . HIS A 1 156 ? -2.287 -6.843 4.250 1.00 91.31 156 HIS A O 1
ATOM 1204 N N . CYS A 1 157 ? -0.178 -6.068 4.340 1.00 92.69 157 CYS A N 1
ATOM 1205 C CA . CYS A 1 157 ? -0.169 -5.892 5.792 1.00 92.69 157 CYS A CA 1
ATOM 1206 C C . CYS A 1 157 ? -1.235 -4.880 6.250 1.00 92.69 157 CYS A C 1
ATOM 1208 O O . CYS A 1 157 ? -1.927 -5.119 7.242 1.00 92.69 157 CYS A O 1
ATOM 1210 N N . LYS A 1 158 ? -1.413 -3.781 5.505 1.00 91.94 158 LYS A N 1
ATOM 1211 C CA . LYS A 1 158 ? -2.374 -2.723 5.839 1.00 91.94 158 LYS A CA 1
ATOM 1212 C C . LYS A 1 158 ? -3.817 -3.171 5.647 1.00 91.94 158 LYS A C 1
ATOM 1214 O O . LYS A 1 158 ? -4.614 -3.076 6.577 1.00 91.94 158 LYS A O 1
ATOM 1219 N N . VAL A 1 159 ? -4.144 -3.740 4.483 1.00 92.12 159 VAL A N 1
ATOM 1220 C CA . VAL A 1 159 ? -5.487 -4.284 4.211 1.00 92.12 159 VAL A CA 1
ATOM 1221 C C . VAL A 1 159 ? -5.810 -5.441 5.163 1.00 92.12 159 VAL A C 1
ATOM 1223 O O . VAL A 1 159 ? -6.920 -5.505 5.687 1.00 92.12 159 VAL A O 1
ATOM 1226 N N . GLY A 1 160 ? -4.839 -6.310 5.459 1.00 91.69 160 GLY A N 1
ATOM 1227 C CA . GLY A 1 160 ? -4.992 -7.383 6.444 1.00 91.69 160 GLY A CA 1
ATOM 1228 C C . GLY A 1 160 ? -5.314 -6.860 7.847 1.00 91.69 160 GLY A C 1
ATOM 1229 O O . GLY A 1 160 ? -6.239 -7.359 8.484 1.00 91.69 160 GLY A O 1
ATOM 1230 N N . SER A 1 161 ? -4.620 -5.809 8.297 1.00 92.62 161 SER A N 1
ATOM 1231 C CA . SER A 1 161 ? -4.892 -5.150 9.583 1.00 92.62 161 SER A CA 1
ATOM 1232 C C . SER A 1 161 ? -6.294 -4.533 9.637 1.00 92.62 161 SER A C 1
ATOM 1234 O O . SER A 1 161 ? -6.998 -4.711 10.632 1.00 92.62 161 SER A O 1
ATOM 1236 N N . VAL A 1 162 ? -6.739 -3.871 8.558 1.00 90.69 162 VAL A N 1
ATOM 1237 C CA . VAL A 1 162 ? -8.107 -3.321 8.446 1.00 90.69 162 VAL A CA 1
ATOM 1238 C C . VAL A 1 162 ? -9.149 -4.431 8.582 1.00 90.69 162 VAL A C 1
ATOM 1240 O O . VAL A 1 162 ? -10.072 -4.312 9.386 1.00 90.69 162 VAL A O 1
ATOM 1243 N N . VAL A 1 163 ? -8.981 -5.535 7.849 1.00 90.56 163 VAL A N 1
ATOM 1244 C CA . VAL A 1 163 ? -9.907 -6.679 7.887 1.00 90.56 163 VAL A CA 1
ATOM 1245 C C . VAL A 1 163 ? -9.914 -7.349 9.261 1.00 90.56 163 VAL A C 1
ATOM 1247 O O . VAL A 1 163 ? -10.986 -7.669 9.776 1.00 90.56 163 VAL A O 1
ATOM 1250 N N . ALA A 1 164 ? -8.748 -7.529 9.888 1.00 89.94 164 ALA A N 1
ATOM 1251 C CA . ALA A 1 164 ? -8.640 -8.112 11.223 1.00 89.94 164 ALA A CA 1
ATOM 1252 C C . ALA A 1 164 ? -9.383 -7.266 12.268 1.00 89.94 164 ALA A C 1
ATOM 1254 O O . ALA A 1 164 ? -10.177 -7.792 13.048 1.00 89.94 164 ALA A O 1
ATOM 1255 N N . ILE A 1 165 ? -9.193 -5.946 12.246 1.00 88.12 165 ILE A N 1
ATOM 1256 C CA . ILE A 1 165 ? -9.856 -5.031 13.183 1.00 88.12 165 ILE A CA 1
ATOM 1257 C C . ILE A 1 165 ? -11.351 -4.917 12.885 1.00 88.12 165 ILE A C 1
ATOM 1259 O O . ILE A 1 165 ? -12.153 -4.926 13.820 1.00 88.12 165 ILE A O 1
ATOM 1263 N N . GLY A 1 166 ? -11.746 -4.918 11.610 1.00 85.19 166 GLY A N 1
ATOM 1264 C CA . GLY A 1 166 ? -13.149 -5.014 11.206 1.00 85.19 166 GLY A CA 1
ATOM 1265 C C . GLY A 1 166 ? -13.817 -6.282 11.731 1.00 85.19 166 GLY A C 1
ATOM 1266 O O . GLY A 1 166 ? -14.940 -6.237 12.232 1.00 85.19 166 GLY A O 1
ATOM 1267 N N . ARG A 1 167 ? -13.096 -7.409 11.718 1.00 85.38 167 ARG A N 1
ATOM 1268 C CA . ARG A 1 167 ? -13.581 -8.695 12.233 1.00 85.38 167 ARG A CA 1
ATOM 1269 C C . ARG A 1 167 ? -13.703 -8.738 13.757 1.00 85.38 167 ARG A C 1
ATOM 1271 O O . ARG A 1 167 ? -14.578 -9.450 14.253 1.00 85.38 167 ARG A O 1
ATOM 1278 N N . VAL A 1 168 ?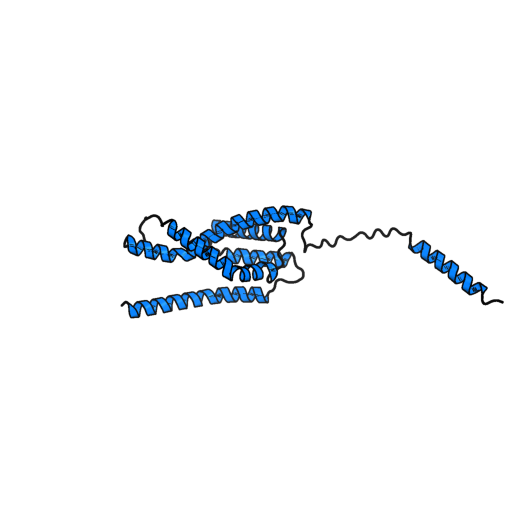 -12.836 -8.022 14.477 1.00 83.44 168 VAL A N 1
ATOM 1279 C CA . VAL A 1 168 ? -12.826 -7.956 15.951 1.00 83.44 168 VAL A CA 1
ATOM 1280 C C . VAL A 1 168 ? -13.855 -6.954 16.485 1.00 83.44 168 VAL A C 1
ATOM 1282 O O . VAL A 1 168 ? -14.519 -7.249 17.476 1.00 83.44 168 VAL A O 1
ATOM 1285 N N . ARG A 1 169 ? -14.021 -5.790 15.841 1.00 73.25 169 ARG A N 1
ATOM 1286 C CA . ARG A 1 169 ? -14.938 -4.733 16.312 1.00 73.25 169 ARG A CA 1
ATOM 1287 C C . ARG A 1 169 ? -16.392 -4.923 15.895 1.00 73.25 169 ARG A C 1
ATOM 1289 O O . ARG A 1 169 ? -17.272 -4.497 16.636 1.00 73.25 169 ARG A O 1
ATOM 1296 N N . ALA A 1 170 ? -16.674 -5.503 14.729 1.00 63.09 170 ALA A N 1
ATOM 1297 C CA . ALA A 1 170 ? -18.008 -5.410 14.145 1.00 63.09 170 ALA A CA 1
ATOM 1298 C C . ALA A 1 170 ? -18.756 -6.754 14.146 1.00 63.09 170 ALA A C 1
ATOM 1300 O O . ALA A 1 170 ? -18.365 -7.708 13.475 1.00 63.09 170 ALA A O 1
ATOM 1301 N N . LYS A 1 171 ? -19.904 -6.809 14.836 1.00 55.50 171 LYS A N 1
ATOM 1302 C CA . LYS A 1 171 ? -20.904 -7.882 14.660 1.00 55.50 171 LYS A CA 1
ATOM 1303 C C . LYS A 1 171 ? -21.683 -7.781 13.327 1.00 55.50 171 LYS A C 1
ATOM 1305 O O . LYS A 1 171 ? -22.450 -8.686 13.027 1.00 55.50 171 LYS A O 1
ATOM 1310 N N . GLN A 1 172 ? -21.442 -6.748 12.512 1.00 54.31 172 GLN A N 1
ATOM 1311 C CA . GLN A 1 172 ? -21.852 -6.594 11.106 1.00 54.31 172 GLN A CA 1
ATOM 1312 C C . GLN A 1 172 ? -20.867 -5.628 10.428 1.00 54.31 172 GLN A C 1
ATOM 1314 O O . GLN A 1 172 ? -20.742 -4.499 10.881 1.00 54.31 172 GLN A O 1
ATOM 1319 N N . SER A 1 173 ? -20.139 -5.909 9.360 1.00 65.12 173 SER A N 1
ATOM 1320 C CA . SER A 1 173 ? -19.794 -7.121 8.622 1.00 65.12 173 SER A CA 1
ATOM 1321 C C . SER A 1 173 ? -18.733 -6.609 7.650 1.00 65.12 173 SER A C 1
ATOM 1323 O O . SER A 1 173 ? -19.056 -5.753 6.831 1.00 65.12 173 SER A O 1
ATOM 1325 N N . VAL A 1 174 ? -17.479 -7.058 7.777 1.00 80.31 174 VAL A N 1
ATOM 1326 C CA . VAL A 1 174 ? -16.459 -6.797 6.744 1.00 80.31 174 VAL A CA 1
ATOM 1327 C C . VAL A 1 174 ? -17.076 -7.158 5.397 1.00 80.31 174 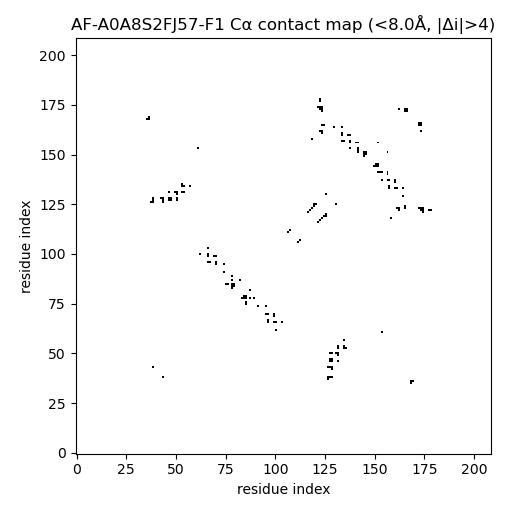VAL A C 1
ATOM 1329 O O . VAL A 1 174 ? -17.662 -8.241 5.279 1.00 80.31 174 VAL A O 1
ATOM 1332 N N . ASP A 1 175 ? -16.973 -6.280 4.401 1.00 86.75 175 ASP A N 1
ATOM 1333 C CA . ASP A 1 175 ? -17.467 -6.617 3.070 1.00 86.75 175 ASP A CA 1
ATOM 1334 C C . ASP A 1 175 ? -16.537 -7.661 2.433 1.00 86.75 175 ASP A C 1
ATOM 1336 O O . ASP A 1 175 ? -15.501 -7.364 1.831 1.00 86.75 175 ASP A O 1
ATOM 1340 N N . TRP A 1 176 ? -16.915 -8.928 2.597 1.00 88.88 176 TRP A N 1
ATOM 1341 C CA . TRP A 1 176 ? -16.189 -10.073 2.058 1.00 88.88 176 TRP A CA 1
ATOM 1342 C C . TRP A 1 176 ? -16.223 -10.134 0.531 1.00 88.88 176 TRP A C 1
ATOM 1344 O O . TRP A 1 176 ? -15.326 -10.730 -0.069 1.00 88.88 176 TRP A O 1
ATOM 1354 N N . SER A 1 177 ? -17.226 -9.525 -0.109 1.00 90.31 177 SER A N 1
ATOM 1355 C CA . SER A 1 177 ? -17.292 -9.443 -1.567 1.00 90.31 177 SER A CA 1
ATOM 1356 C C . SER A 1 177 ? -16.228 -8.478 -2.080 1.00 90.31 177 SER A C 1
ATOM 1358 O O . SER A 1 177 ? -15.433 -8.846 -2.947 1.00 90.31 177 SER A O 1
ATOM 1360 N N . LEU A 1 178 ? -16.140 -7.285 -1.480 1.00 89.00 178 LEU A N 1
ATOM 1361 C CA . LEU A 1 178 ? -15.094 -6.309 -1.789 1.00 89.00 178 LEU A CA 1
ATOM 1362 C C . LEU A 1 178 ? -13.705 -6.852 -1.465 1.00 89.00 178 LEU A C 1
ATOM 1364 O O . LEU A 1 178 ? -12.813 -6.769 -2.307 1.00 89.00 178 LEU A O 1
ATOM 1368 N N . PHE A 1 179 ? -13.522 -7.478 -0.301 1.00 91.12 179 PHE A N 1
ATOM 1369 C CA . PHE A 1 179 ? -12.237 -8.077 0.060 1.00 91.12 179 PHE A CA 1
ATOM 1370 C C . PHE A 1 179 ? -11.793 -9.154 -0.939 1.00 91.12 179 PHE A C 1
ATOM 1372 O O . PHE A 1 179 ? -10.648 -9.150 -1.393 1.00 91.12 179 PHE A O 1
ATOM 1379 N N . ARG A 1 180 ? -12.707 -10.040 -1.358 1.00 92.06 180 ARG A N 1
ATOM 1380 C CA . ARG A 1 180 ? -12.417 -11.035 -2.399 1.00 92.06 180 ARG A CA 1
ATOM 1381 C C . ARG A 1 180 ? -12.071 -10.370 -3.731 1.00 92.06 180 ARG A C 1
ATOM 1383 O O . ARG A 1 180 ? -11.124 -10.804 -4.379 1.00 92.06 180 ARG A O 1
ATOM 1390 N N . ASN A 1 181 ? -12.793 -9.323 -4.129 1.00 92.62 181 ASN A N 1
ATOM 1391 C CA . ASN A 1 181 ? -12.501 -8.586 -5.362 1.00 92.62 181 ASN A CA 1
ATOM 1392 C C . ASN A 1 181 ? -11.105 -7.948 -5.325 1.00 92.62 181 ASN A C 1
ATOM 1394 O O . ASN A 1 181 ? -10.405 -7.974 -6.332 1.00 92.62 181 ASN A O 1
ATOM 1398 N N . ILE A 1 182 ? -10.674 -7.443 -4.165 1.00 91.69 182 ILE A N 1
ATOM 1399 C CA . ILE A 1 182 ? -9.319 -6.914 -3.960 1.00 91.69 182 ILE A CA 1
ATOM 1400 C C . ILE A 1 182 ? -8.268 -8.020 -4.147 1.00 91.69 182 ILE A C 1
ATOM 1402 O O . ILE A 1 182 ? -7.308 -7.824 -4.890 1.00 91.69 182 ILE A O 1
ATOM 1406 N N . ILE A 1 183 ? -8.463 -9.198 -3.544 1.00 93.44 183 ILE A N 1
ATOM 1407 C CA . ILE A 1 183 ? -7.536 -10.335 -3.701 1.00 93.44 183 ILE A CA 1
ATOM 1408 C C . ILE A 1 183 ? -7.456 -10.784 -5.162 1.00 93.44 183 ILE A C 1
ATOM 1410 O O . ILE A 1 183 ? -6.365 -10.991 -5.694 1.00 93.44 183 ILE A O 1
ATOM 1414 N N . VAL A 1 184 ? -8.607 -10.921 -5.824 1.00 94.44 184 VAL A N 1
ATOM 1415 C CA . VAL A 1 184 ? -8.670 -11.294 -7.242 1.00 94.44 184 VAL A CA 1
ATOM 1416 C C . VAL A 1 184 ? -7.951 -10.251 -8.096 1.00 94.44 184 VAL A C 1
ATOM 1418 O O . VAL A 1 184 ? -7.173 -10.622 -8.972 1.00 94.44 184 VAL A O 1
ATOM 1421 N N . ALA A 1 185 ? -8.135 -8.960 -7.804 1.00 92.56 185 ALA A N 1
ATOM 1422 C CA . ALA A 1 185 ? -7.414 -7.894 -8.486 1.00 92.56 185 ALA A CA 1
ATOM 1423 C C . ALA A 1 185 ? -5.895 -8.040 -8.315 1.00 92.56 185 ALA A C 1
ATOM 1425 O O . ALA A 1 185 ? -5.188 -7.958 -9.311 1.00 92.56 185 ALA A O 1
ATOM 1426 N N . TRP A 1 186 ? -5.383 -8.333 -7.115 1.00 92.00 186 TRP A N 1
ATOM 1427 C CA . TRP A 1 186 ? -3.942 -8.541 -6.896 1.00 92.00 186 TRP A CA 1
ATOM 1428 C C . TRP A 1 186 ? -3.366 -9.734 -7.662 1.00 92.00 186 TRP A C 1
ATOM 1430 O O . TRP A 1 186 ? -2.250 -9.660 -8.171 1.00 92.00 186 TRP A O 1
ATOM 1440 N N . ILE A 1 187 ? -4.118 -10.832 -7.762 1.00 93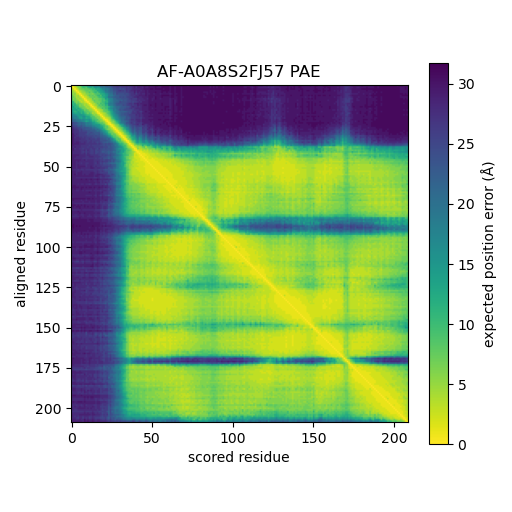.94 187 ILE A N 1
ATOM 1441 C CA . ILE A 1 187 ? -3.675 -12.018 -8.507 1.00 93.94 187 ILE A CA 1
ATOM 1442 C C . ILE A 1 187 ? -3.677 -11.744 -10.010 1.00 93.94 187 ILE A C 1
ATOM 1444 O O . ILE A 1 187 ? -2.783 -12.211 -10.706 1.00 93.94 187 ILE A O 1
ATOM 1448 N N . ILE A 1 188 ? -4.662 -10.997 -10.516 1.00 94.69 188 ILE A N 1
ATOM 1449 C CA . ILE A 1 188 ? -4.787 -10.679 -11.944 1.00 94.69 188 ILE A CA 1
ATOM 1450 C C . ILE A 1 188 ? -3.799 -9.589 -12.368 1.00 94.69 188 ILE A C 1
ATOM 1452 O O . ILE A 1 188 ? -3.282 -9.639 -13.483 1.00 94.69 188 ILE A O 1
ATOM 1456 N N . THR A 1 189 ? -3.504 -8.609 -11.512 1.00 93.25 189 THR A N 1
ATOM 1457 C CA . THR A 1 189 ? -2.630 -7.490 -11.888 1.00 93.25 189 THR A CA 1
ATOM 1458 C C . THR A 1 189 ? -1.223 -7.956 -12.235 1.00 93.25 189 THR A C 1
ATOM 1460 O O . THR A 1 189 ? -0.693 -7.488 -13.232 1.00 93.25 189 THR A O 1
ATOM 1463 N N . VAL A 1 190 ? -0.639 -8.903 -11.497 1.00 92.25 190 VAL A N 1
ATOM 1464 C CA . VAL A 1 190 ? 0.725 -9.414 -11.745 1.00 92.25 190 VAL A CA 1
ATOM 1465 C C . VAL A 1 190 ? 0.920 -10.030 -13.147 1.00 92.25 190 VAL A C 1
ATOM 1467 O O . VAL A 1 190 ? 1.816 -9.587 -13.867 1.00 92.25 190 VAL A O 1
ATOM 1470 N N . PRO A 1 191 ? 0.129 -11.027 -13.591 1.00 94.50 191 PRO A N 1
ATOM 1471 C CA . PRO A 1 191 ? 0.286 -11.617 -14.918 1.00 94.50 191 PRO A CA 1
ATOM 1472 C C . PRO A 1 191 ? -0.096 -10.642 -16.031 1.00 94.50 191 PRO A C 1
ATOM 1474 O O . PRO A 1 191 ? 0.534 -10.655 -17.085 1.00 94.50 191 PRO A O 1
ATOM 1477 N N . VAL A 1 192 ? -1.092 -9.778 -15.810 1.00 96.44 192 VAL A N 1
ATOM 1478 C CA . VAL A 1 192 ? -1.500 -8.786 -16.813 1.00 96.44 192 VAL A CA 1
ATOM 1479 C C . VAL A 1 192 ? -0.398 -7.748 -17.022 1.00 96.44 192 VAL A C 1
ATOM 1481 O O . VAL A 1 192 ? -0.027 -7.490 -18.166 1.00 96.44 192 VAL A O 1
ATOM 1484 N N . THR A 1 193 ? 0.177 -7.186 -15.955 1.00 93.69 193 THR A N 1
ATOM 1485 C CA . THR A 1 193 ? 1.277 -6.216 -16.087 1.00 93.69 193 THR A CA 1
ATOM 1486 C C . THR A 1 193 ? 2.527 -6.863 -16.670 1.00 93.69 193 THR A C 1
ATOM 1488 O O . THR A 1 193 ? 3.133 -6.287 -17.573 1.00 93.69 193 THR A O 1
ATOM 1491 N N . GLY A 1 194 ? 2.874 -8.079 -16.237 1.00 93.50 194 GLY A N 1
ATOM 1492 C CA . GLY A 1 194 ? 3.989 -8.842 -16.801 1.00 93.50 194 GLY A CA 1
ATOM 1493 C C . GLY A 1 194 ? 3.801 -9.157 -18.288 1.00 93.50 194 GLY A C 1
ATOM 1494 O O . GLY A 1 194 ? 4.724 -8.969 -19.078 1.00 93.50 194 GLY A O 1
ATOM 1495 N N . GLY A 1 195 ? 2.596 -9.568 -18.690 1.00 95.81 195 GLY A N 1
ATOM 1496 C CA . GLY A 1 195 ? 2.257 -9.860 -20.083 1.00 95.81 195 GLY A CA 1
ATOM 1497 C C . GLY A 1 195 ? 2.307 -8.623 -20.978 1.00 95.81 195 GLY A C 1
ATOM 1498 O O . GLY A 1 195 ? 2.885 -8.675 -22.063 1.00 95.81 195 GLY A O 1
ATOM 1499 N N . ILE A 1 196 ? 1.772 -7.491 -20.509 1.00 96.19 196 ILE A N 1
ATOM 1500 C CA . ILE A 1 196 ? 1.853 -6.211 -21.229 1.00 96.19 196 ILE A CA 1
ATOM 1501 C C . ILE A 1 196 ? 3.316 -5.775 -21.374 1.00 96.19 196 ILE A C 1
ATOM 1503 O O . ILE A 1 196 ? 3.740 -5.428 -22.475 1.00 96.19 196 ILE A O 1
ATOM 1507 N N . ALA A 1 197 ? 4.106 -5.840 -20.298 1.00 93.31 197 ALA A N 1
ATOM 1508 C CA . ALA A 1 197 ? 5.523 -5.486 -20.339 1.00 93.31 197 ALA A CA 1
ATOM 1509 C C . ALA A 1 197 ? 6.311 -6.375 -21.317 1.00 93.31 197 ALA A C 1
ATOM 1511 O O . ALA A 1 197 ? 7.075 -5.864 -22.137 1.00 93.31 197 ALA A O 1
ATOM 1512 N N . ALA A 1 198 ? 6.084 -7.692 -21.285 1.00 93.81 198 ALA A N 1
ATOM 1513 C CA . ALA A 1 198 ? 6.708 -8.638 -22.207 1.00 93.81 198 ALA A CA 1
ATOM 1514 C C . ALA A 1 198 ? 6.306 -8.376 -23.667 1.00 93.81 198 ALA A C 1
ATOM 1516 O O . ALA A 1 198 ? 7.165 -8.392 -24.548 1.00 93.81 198 ALA A O 1
ATOM 1517 N N . GLY A 1 199 ? 5.026 -8.086 -23.922 1.00 94.38 199 GLY A N 1
ATOM 1518 C CA . GLY A 1 199 ? 4.517 -7.759 -25.255 1.00 94.38 199 GLY A CA 1
ATOM 1519 C C . GLY A 1 199 ? 5.121 -6.473 -25.820 1.00 94.38 199 GLY A C 1
ATOM 1520 O O . GLY A 1 199 ? 5.576 -6.461 -26.963 1.00 94.38 199 GLY A O 1
ATOM 1521 N N . ILE A 1 200 ? 5.201 -5.414 -25.007 1.00 94.25 200 ILE A N 1
ATOM 1522 C CA . ILE A 1 200 ? 5.852 -4.154 -25.397 1.00 94.25 200 ILE A CA 1
ATOM 1523 C C . ILE A 1 200 ? 7.336 -4.392 -25.693 1.00 94.25 200 ILE A C 1
ATOM 1525 O O . ILE A 1 200 ? 7.831 -3.927 -26.716 1.00 94.25 200 ILE A O 1
ATOM 1529 N N . MET A 1 201 ? 8.041 -5.149 -24.847 1.00 92.38 201 MET A N 1
ATOM 1530 C CA . MET A 1 201 ? 9.451 -5.478 -25.079 1.00 92.38 201 MET A CA 1
ATOM 1531 C C . MET A 1 201 ? 9.634 -6.251 -26.392 1.00 92.38 201 MET A C 1
ATOM 1533 O O . MET A 1 201 ? 10.500 -5.906 -27.193 1.00 92.38 201 MET A O 1
ATOM 1537 N N . ALA A 1 202 ? 8.803 -7.265 -26.649 1.00 93.00 202 ALA A N 1
ATOM 1538 C CA . ALA A 1 202 ? 8.876 -8.056 -27.875 1.00 93.00 202 ALA A CA 1
ATOM 1539 C C . ALA A 1 202 ? 8.663 -7.187 -29.123 1.00 93.00 202 ALA A C 1
ATOM 1541 O O . ALA A 1 202 ? 9.421 -7.302 -30.084 1.00 93.00 202 ALA A O 1
ATOM 1542 N N . LEU A 1 203 ? 7.691 -6.273 -29.077 1.00 93.88 203 LEU A N 1
ATOM 1543 C CA . LEU A 1 203 ? 7.436 -5.314 -30.151 1.00 93.88 203 LEU A CA 1
ATOM 1544 C C . LEU A 1 203 ? 8.619 -4.359 -30.357 1.00 93.88 203 LEU A C 1
ATOM 1546 O O . LEU A 1 203 ? 9.045 -4.158 -31.490 1.00 93.88 203 LEU A O 1
ATOM 1550 N N . LEU A 1 204 ? 9.192 -3.817 -29.278 1.00 92.25 204 LEU A N 1
ATOM 1551 C CA . LEU A 1 204 ? 10.376 -2.957 -29.362 1.00 92.25 204 LEU A CA 1
ATOM 1552 C C . LEU A 1 204 ? 11.575 -3.695 -29.960 1.00 92.25 204 LEU A C 1
ATOM 1554 O O . LEU A 1 204 ? 12.278 -3.122 -30.786 1.00 92.25 204 LEU A O 1
ATOM 1558 N N . ARG A 1 205 ? 11.789 -4.966 -29.597 1.00 91.12 205 ARG A N 1
ATOM 1559 C CA . ARG A 1 205 ? 12.853 -5.773 -30.206 1.00 91.12 205 ARG A CA 1
ATOM 1560 C C . ARG A 1 205 ? 12.664 -5.930 -31.706 1.00 91.12 205 ARG A C 1
ATOM 1562 O O . ARG A 1 205 ? 13.636 -5.744 -32.409 1.00 91.12 205 ARG A O 1
ATOM 1569 N N . VAL A 1 206 ? 11.458 -6.232 -32.183 1.00 91.81 206 VAL A N 1
ATOM 1570 C CA . VAL A 1 206 ? 11.194 -6.418 -33.625 1.00 91.81 206 VAL A CA 1
ATOM 1571 C C . VAL A 1 206 ? 11.357 -5.123 -34.428 1.00 91.81 206 VAL A C 1
ATOM 1573 O O . VAL A 1 206 ? 11.649 -5.171 -35.615 1.00 91.81 206 VAL A O 1
ATOM 1576 N N . ILE A 1 207 ? 11.123 -3.962 -33.811 1.00 92.69 207 ILE A N 1
ATOM 1577 C CA . ILE A 1 207 ? 11.257 -2.665 -34.492 1.00 92.69 207 ILE A CA 1
ATOM 1578 C C . ILE A 1 207 ? 12.714 -2.180 -34.509 1.00 92.69 207 ILE A C 1
ATOM 1580 O O . ILE A 1 207 ? 13.121 -1.522 -35.463 1.00 92.69 207 ILE A O 1
ATOM 1584 N N . VAL A 1 208 ? 13.474 -2.437 -33.439 1.00 86.69 208 VAL A N 1
ATOM 1585 C CA . VAL A 1 208 ? 14.828 -1.888 -33.245 1.00 86.69 208 VAL A CA 1
ATOM 1586 C C . VAL A 1 208 ? 15.936 -2.828 -33.743 1.00 86.69 208 VAL A C 1
ATOM 1588 O O . VAL A 1 208 ? 16.983 -2.331 -34.159 1.00 86.69 208 VAL A O 1
ATOM 1591 N N .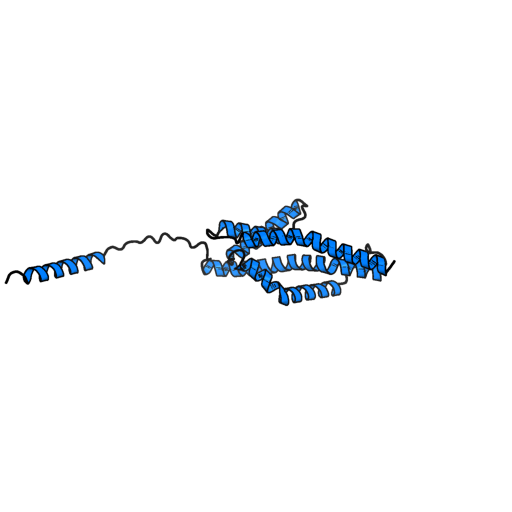 LEU A 1 209 ? 15.732 -4.151 -33.691 1.00 62.38 209 LEU A N 1
ATOM 1592 C CA . LEU A 1 209 ? 16.624 -5.183 -34.253 1.00 62.38 209 LEU A CA 1
ATOM 1593 C C . LEU A 1 209 ? 16.052 -5.723 -35.563 1.00 62.38 209 LEU A C 1
ATOM 1595 O O . LEU A 1 209 ? 16.861 -5.903 -36.498 1.00 62.38 209 LEU A O 1
#

Radius of gyration: 31.21 Å; Cα contacts (8 Å, |Δi|>4): 101; chains: 1; bounding box: 108×28×78 Å

Nearest PDB structures (foldseek):
  6l85-assembly1_A  TM=7.623E-01  e=3.878E-05  Thermotoga maritima MSB8
  8oqy-assembly1_C  TM=3.157E-01  e=4.401E+00  Homo sapiens
  6azh-assembly1_B  TM=2.759E-01  e=7.620E+00  Clostridium perfringens

Sequence (209 aa):
DDNLSTVSRERSSNEETDEIEDKMPVIVEKKKVVDTTNDSIEISQIFTFLQILTAIFGSFAHGGNDVSNAIGPLIGLWLLYTDGDVRGTTSTPLWVLFYGGIGISVGLWIWGRRVIRTIGEDLTKITPSSGFVIEIATAFTVLFASNLSIPVSTTHCKVGSVVAIGRVRAKQSVDWSLFRNIIVAWIITVPVTGGIAAGIMALLRVIVL

Mean predicted aligned error: 12.34 Å

Organism: NCBI:txid1234261

pLDDT: mean 79.84, std 18.67, range [34.78, 96.44]